Protein AF-A0A9W9TTB7-F1 (afdb_monomer_lite)

pLDDT: mean 70.81, std 16.04, range [34.53, 93.75]

Radius of gyration: 31.24 Å; chains: 1; bounding box: 105×72×100 Å

Secondary structure (DSSP, 8-state):
------------S-HHHHHHHHHHHHHHH-S-HHHHHHHHHHHHS-TT--STHHHHHHHHHHH-TT--S--SSHHHHHHHHHHHSPPTTS--PPPHHHHHHHHHHHH-HHHHHH-SSPPP--SS----SB-TTSSBPPHHHHHHHHHHHHHHHHHH--PPPPHHHHHHHHHHHHTSS---PPPPPPPPPPPS--PPPTHHHHHHHHHH-S-STTSSGGGTT-S-----HHHHHHHHHHHHTT--EEEEEGGGTEEEEE---SSPPP-------TT--HHHHH-SPPP------PPPPP-

Sequence (299 aa):
MASSISPTLHLESPQWRHLLRASLRECTYLPDPIARVYMRDYCYSCPDGRVGRRRHQLLAPLITPDAPELPKDEEGWKQLVEKSRPSSEGKTELPAAIQALMRSQMNNGVVSSSRIRPQIKTLEPVIPEKNSWGRPMPQSRVNNMLTRWYGRTMECLLPPLPPHEVATLDGLITGDVPWSPKPRRAMPSPTAGEEPPEENTILSFLVDGPQKSHTFEKYVEGRPHVITYRLMSRIWRRISCHVPRMSWDEEWSKWNISWDTPKDLPQVAFEVLENANLDAIFGQPLESRTQKRKEPALS

Foldseek 3Di:
DDDDDDDDPPPDDDVVVVVLVVQLVVLVPDPDPVSSCVSVVLSVVCPVPCDPPVVCVLCVCQQCVPPDPPDPDVVVVVVVVVVPPQPPVLDPDGRQSLLQQLVVCQPDPLNVVVPSADRDDDSGQPDDQADPVRHGDDSVVSVVSVVVVVVRSSRRGQGAHDVVVVVVLVCLLVVVDPDDDDDDPDDPDDDPDDDDPPVVVVVCCVPVNPDCPPPCPVAPVHDPDDPDSVNVSLVSLSVQQSHWDWDQDPVVRHIDTDGGDSDPDPCPDDPDDPPDPVCVVPNDDDDPPPPPDDDDDDD

Structure (mmCIF, N/CA/C/O backbone):
data_AF-A0A9W9TTB7-F1
#
_entry.id   AF-A0A9W9TTB7-F1
#
loop_
_atom_site.group_PDB
_atom_site.id
_atom_site.type_symbol
_atom_site.label_atom_id
_atom_site.label_alt_id
_atom_site.label_comp_id
_atom_site.label_asym_id
_atom_site.label_entity_id
_atom_site.label_seq_id
_atom_site.pdbx_PDB_ins_code
_atom_site.Cartn_x
_atom_site.Cartn_y
_atom_site.Cartn_z
_atom_site.occupancy
_atom_site.B_iso_or_equiv
_atom_site.auth_seq_id
_atom_site.auth_comp_id
_atom_site.auth_asym_id
_atom_site.auth_atom_id
_atom_site.pdbx_PDB_model_num
ATOM 1 N N . MET A 1 1 ? -54.107 7.989 0.921 1.00 35.91 1 MET A N 1
ATOM 2 C CA . MET A 1 1 ? -52.983 7.652 0.023 1.00 35.91 1 MET A CA 1
ATOM 3 C C . MET A 1 1 ? -52.269 8.942 -0.341 1.00 35.91 1 MET A C 1
ATOM 5 O O . MET A 1 1 ? -52.875 9.772 -0.999 1.00 35.91 1 MET A O 1
ATOM 9 N N . ALA A 1 2 ? -51.041 9.140 0.137 1.00 35.25 2 ALA A N 1
ATOM 10 C CA . ALA A 1 2 ? -50.197 10.278 -0.229 1.00 35.25 2 ALA A CA 1
ATOM 11 C C . ALA A 1 2 ? -48.733 9.850 -0.054 1.00 35.25 2 ALA A C 1
ATOM 13 O O . ALA A 1 2 ? -48.260 9.710 1.070 1.00 35.25 2 ALA A O 1
ATOM 14 N N . SER A 1 3 ? -48.044 9.560 -1.157 1.00 34.53 3 SER A N 1
ATOM 15 C CA . SER A 1 3 ? -46.631 9.174 -1.153 1.00 34.53 3 SER A CA 1
ATOM 16 C C . SER A 1 3 ? -45.759 10.427 -1.213 1.00 34.53 3 SER A C 1
ATOM 18 O O . SER A 1 3 ? -45.697 11.102 -2.241 1.00 34.53 3 SER A O 1
ATOM 20 N N . SER A 1 4 ? -45.110 10.748 -0.096 1.00 38.50 4 SER A N 1
ATOM 21 C CA . SER A 1 4 ? -44.241 11.915 0.056 1.00 38.50 4 SER A CA 1
ATOM 22 C C . SER A 1 4 ? -42.948 11.799 -0.751 1.00 38.50 4 SER A C 1
ATOM 24 O O . SER A 1 4 ? -42.257 10.782 -0.702 1.00 38.50 4 SER A O 1
ATOM 26 N N . ILE A 1 5 ? -42.589 12.889 -1.425 1.00 50.31 5 ILE A N 1
ATOM 27 C CA . ILE A 1 5 ? -41.330 13.061 -2.154 1.00 50.31 5 ILE A CA 1
ATOM 28 C C . ILE A 1 5 ? -40.156 13.157 -1.166 1.00 50.31 5 ILE A C 1
ATOM 30 O O . ILE A 1 5 ? -40.250 13.824 -0.136 1.00 50.31 5 ILE A O 1
ATOM 34 N N . SER A 1 6 ? -39.013 12.560 -1.505 1.00 37.28 6 SER A N 1
ATOM 35 C CA . SER A 1 6 ? -37.701 12.926 -0.952 1.00 37.28 6 SER A CA 1
ATOM 36 C C . SER A 1 6 ? -36.611 12.693 -2.010 1.00 37.28 6 SER A C 1
ATOM 38 O O . SER A 1 6 ? -36.736 11.759 -2.803 1.00 37.28 6 SER A O 1
ATOM 40 N N . PRO A 1 7 ? -35.591 13.567 -2.106 1.00 41.84 7 PRO A N 1
ATOM 41 C CA . PRO A 1 7 ? -34.849 13.738 -3.351 1.00 41.84 7 PRO A CA 1
ATOM 42 C C . PRO A 1 7 ? -33.688 12.752 -3.510 1.00 41.84 7 PRO A C 1
ATOM 44 O O . PRO A 1 7 ? -32.709 12.776 -2.764 1.00 41.84 7 PRO A O 1
ATOM 47 N N . THR A 1 8 ? -33.736 11.957 -4.575 1.00 37.69 8 THR A N 1
ATOM 48 C CA . THR A 1 8 ? -32.556 11.281 -5.118 1.00 37.69 8 THR A CA 1
ATOM 49 C C . THR A 1 8 ? -31.635 12.307 -5.779 1.00 37.69 8 THR A C 1
ATOM 51 O O . THR A 1 8 ? -31.951 12.816 -6.855 1.00 37.69 8 THR A O 1
ATOM 54 N N . LEU A 1 9 ? -30.466 12.579 -5.191 1.00 36.06 9 LEU A N 1
ATOM 55 C CA . LEU A 1 9 ? -29.386 13.267 -5.907 1.00 36.06 9 LEU A CA 1
ATOM 56 C C . LEU A 1 9 ? -28.755 12.311 -6.930 1.00 36.06 9 LEU A C 1
ATOM 58 O O . LEU A 1 9 ? -27.721 11.689 -6.686 1.00 36.06 9 LEU A O 1
ATOM 62 N N . HIS A 1 10 ? -29.410 12.207 -8.088 1.00 38.75 10 HIS A N 1
ATOM 63 C CA . HIS A 1 10 ? -28.845 11.657 -9.316 1.00 38.75 10 HIS A CA 1
ATOM 64 C C . HIS A 1 10 ? -27.579 12.457 -9.660 1.00 38.75 10 HIS A C 1
ATOM 66 O O . HIS A 1 10 ? -27.665 13.593 -10.126 1.00 38.75 10 HIS A O 1
ATOM 72 N N . LEU A 1 11 ? -26.392 11.890 -9.418 1.00 38.69 11 LEU A N 1
ATOM 73 C CA . LEU A 1 11 ? -25.138 12.484 -9.883 1.00 38.69 11 LEU A CA 1
ATOM 74 C C . LEU A 1 11 ? -24.757 11.891 -11.240 1.00 38.69 11 LEU A C 1
ATOM 76 O O . LEU A 1 11 ? -23.845 11.069 -11.371 1.00 38.69 11 LEU A O 1
ATOM 80 N N . GLU A 1 12 ? -25.498 12.310 -12.260 1.00 35.00 12 GLU A N 1
ATOM 81 C CA . GLU A 1 12 ? -25.144 12.031 -13.646 1.00 35.00 12 GLU A CA 1
ATOM 82 C C . GLU A 1 12 ? -23.816 12.721 -14.017 1.00 35.00 12 GLU A C 1
ATOM 84 O O . GLU A 1 12 ? -23.341 13.655 -13.366 1.00 35.00 12 GLU A O 1
ATOM 89 N N . SER A 1 13 ? -23.141 12.191 -15.037 1.00 49.41 13 SER A N 1
ATOM 90 C CA . SER A 1 13 ? -21.790 12.610 -15.446 1.00 49.41 13 SER A CA 1
ATOM 91 C C . SER A 1 13 ? -21.690 14.113 -15.802 1.00 49.41 13 SER A C 1
ATOM 93 O O . SER A 1 13 ? -22.702 14.658 -16.229 1.00 49.41 13 SER A O 1
ATOM 95 N N . PRO A 1 14 ? -20.509 14.792 -15.761 1.00 52.47 14 PRO A N 1
ATOM 96 C CA . PRO A 1 14 ? -19.148 14.242 -15.754 1.00 52.47 14 PRO A CA 1
ATOM 97 C C . PRO A 1 14 ? -18.150 14.994 -14.828 1.00 52.47 14 PRO A C 1
ATOM 99 O O . PRO A 1 14 ? -16.954 15.025 -15.126 1.00 52.47 14 PRO A O 1
ATOM 102 N N . GLN A 1 15 ? -18.602 15.640 -13.746 1.00 44.38 15 GLN A N 1
ATOM 103 C CA . GLN A 1 15 ? -17.821 16.649 -12.995 1.00 44.38 15 GLN A CA 1
ATOM 104 C C . GLN A 1 15 ? -16.409 16.198 -12.570 1.00 44.38 15 GLN A C 1
ATOM 106 O O . GLN A 1 15 ? -15.446 16.934 -12.778 1.00 44.38 15 GLN A O 1
ATOM 111 N N . TRP A 1 16 ? -16.237 14.966 -12.079 1.00 43.53 16 TRP A N 1
ATOM 112 C CA . TRP A 1 16 ? -14.916 14.439 -11.700 1.00 43.53 16 TRP A CA 1
ATOM 113 C C . TRP A 1 16 ? -13.932 14.344 -12.879 1.00 43.53 16 TRP A C 1
ATOM 115 O O . TRP A 1 16 ? -12.731 14.524 -12.693 1.00 43.53 16 TRP A O 1
ATOM 125 N N . ARG A 1 17 ? -14.419 14.111 -14.108 1.00 51.22 17 ARG A N 1
ATOM 126 C CA . ARG A 1 17 ? -13.588 14.134 -15.327 1.00 51.22 17 ARG A CA 1
ATOM 127 C C . ARG A 1 17 ? -13.183 15.556 -15.688 1.00 51.22 17 ARG A C 1
ATOM 129 O O . ARG A 1 17 ? -12.117 15.744 -16.263 1.00 51.22 17 ARG A O 1
ATOM 136 N N . HIS A 1 18 ? -14.027 16.537 -15.375 1.00 57.09 18 HIS A N 1
ATOM 137 C CA . HIS A 1 18 ? -13.719 17.949 -15.568 1.00 57.09 18 HIS A CA 1
ATOM 138 C C . HIS A 1 18 ? -12.651 18.402 -14.563 1.00 57.09 18 HIS A C 1
ATOM 140 O O . HIS A 1 18 ? -11.630 18.937 -14.977 1.00 57.09 18 HIS A O 1
ATOM 146 N N . LEU A 1 19 ? -12.815 18.058 -13.280 1.00 49.47 19 LEU A N 1
ATOM 147 C CA . LEU A 1 19 ? -11.831 18.316 -12.221 1.00 49.47 19 LEU A CA 1
ATOM 148 C C . LEU A 1 19 ? -10.485 17.619 -12.481 1.00 49.47 19 LEU A C 1
ATOM 150 O O . LEU A 1 19 ? -9.449 18.261 -12.366 1.00 49.47 19 LEU A O 1
ATOM 154 N N . LEU A 1 20 ? -10.484 16.350 -12.909 1.00 56.56 20 LEU A N 1
ATOM 155 C CA . LEU A 1 20 ? -9.256 15.624 -13.268 1.00 56.56 20 LEU A CA 1
ATOM 156 C C . LEU A 1 20 ? -8.553 16.225 -14.498 1.00 56.56 20 LEU A C 1
ATOM 158 O O . LEU A 1 20 ? -7.329 16.243 -14.571 1.00 56.56 20 LEU A O 1
ATOM 162 N N . ARG A 1 21 ? -9.309 16.717 -15.488 1.00 66.62 21 ARG A N 1
ATOM 163 C CA . ARG A 1 21 ? -8.733 17.411 -16.653 1.00 66.62 21 ARG A CA 1
ATOM 164 C C . ARG A 1 21 ? -8.224 18.804 -16.295 1.00 66.62 21 ARG A C 1
ATOM 166 O O . ARG A 1 21 ? -7.211 19.209 -16.851 1.00 66.62 21 ARG A O 1
ATOM 173 N N . ALA A 1 2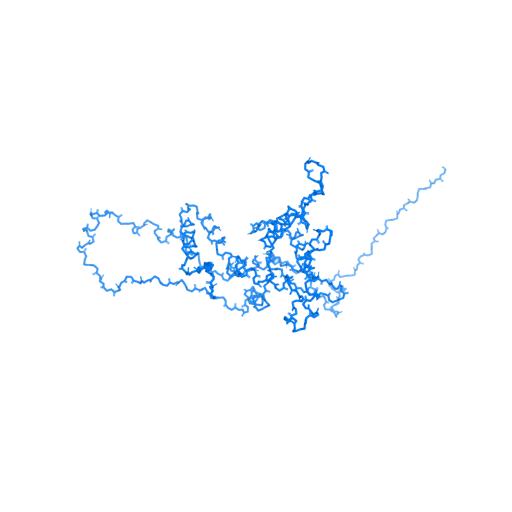2 ? -8.896 19.508 -15.386 1.00 60.41 22 ALA A N 1
ATOM 174 C CA . ALA A 1 22 ? -8.438 20.782 -14.853 1.00 60.41 22 ALA A CA 1
ATOM 175 C C . ALA A 1 22 ? -7.133 20.590 -14.071 1.00 60.41 22 ALA A C 1
ATOM 177 O O . ALA A 1 22 ? -6.132 21.183 -14.442 1.00 60.41 22 ALA A O 1
ATOM 178 N N . SER A 1 23 ? -7.075 19.672 -13.100 1.00 62.12 23 SER A N 1
ATOM 179 C CA . SER A 1 23 ? -5.848 19.421 -12.332 1.00 62.12 23 SER A CA 1
ATOM 180 C C . SER A 1 23 ? -4.678 18.952 -13.204 1.00 62.12 23 SER A C 1
ATOM 182 O O . SER A 1 23 ? -3.558 19.417 -13.012 1.00 62.12 23 SER A O 1
ATOM 184 N N . LEU A 1 24 ? -4.918 18.110 -14.218 1.00 64.81 24 LEU A N 1
ATOM 185 C CA . LEU A 1 24 ? -3.880 17.728 -15.185 1.00 64.81 24 LEU A CA 1
ATOM 186 C C . LEU A 1 24 ? -3.436 18.886 -16.102 1.00 64.81 24 LEU A C 1
ATOM 188 O O . LEU A 1 24 ? -2.302 18.846 -16.578 1.00 64.81 24 LEU A O 1
ATOM 192 N N . ARG A 1 25 ? -4.278 19.906 -16.335 1.00 71.62 25 ARG A N 1
ATOM 193 C CA . ARG A 1 25 ? -3.900 21.159 -17.021 1.00 71.62 25 ARG A CA 1
ATOM 194 C C . ARG A 1 25 ? -3.115 22.091 -16.097 1.00 71.62 25 ARG A C 1
ATOM 196 O O . ARG A 1 25 ? -2.054 22.557 -16.499 1.00 71.62 25 ARG A O 1
ATOM 203 N N . GLU A 1 26 ? -3.541 22.265 -14.848 1.00 60.31 26 GLU A N 1
ATOM 204 C CA . GLU A 1 26 ? -2.773 23.017 -13.844 1.00 60.31 26 GLU A CA 1
ATOM 205 C C . GLU A 1 26 ? -1.370 22.422 -13.659 1.00 60.31 26 GLU A C 1
ATOM 207 O O . GLU A 1 26 ? -0.376 23.146 -13.673 1.00 60.31 26 GLU A O 1
ATOM 212 N N . CYS A 1 27 ? -1.253 21.088 -13.629 1.00 62.78 27 CYS A N 1
ATOM 213 C CA . CYS A 1 27 ? 0.043 20.407 -13.605 1.00 62.78 27 CYS A CA 1
ATOM 214 C C . CYS A 1 27 ? 0.937 20.761 -14.807 1.00 62.78 27 CYS A C 1
ATOM 216 O O . CYS A 1 27 ? 2.157 20.770 -14.662 1.00 62.78 27 CYS A O 1
ATOM 218 N N . THR A 1 28 ? 0.372 21.055 -15.987 1.00 66.12 28 THR A N 1
ATOM 219 C CA . THR A 1 28 ? 1.163 21.467 -17.161 1.00 66.12 28 THR A CA 1
ATOM 220 C C . THR A 1 28 ? 1.650 22.915 -17.109 1.00 66.12 28 THR A C 1
ATOM 222 O O . THR A 1 28 ? 2.624 23.218 -17.796 1.00 66.12 28 THR A O 1
ATOM 225 N N . TYR A 1 29 ? 1.063 23.776 -16.270 1.00 67.88 29 TYR A N 1
ATOM 226 C CA . TYR A 1 29 ? 1.493 25.172 -16.115 1.00 67.88 29 TYR A CA 1
ATOM 227 C C . TYR A 1 29 ? 2.659 25.369 -15.132 1.00 67.88 29 TYR A C 1
ATOM 229 O O . TYR A 1 29 ? 3.247 26.449 -15.120 1.00 67.88 29 TYR A O 1
ATOM 237 N N . LEU A 1 30 ? 3.054 24.354 -14.345 1.00 68.50 30 LEU A N 1
ATOM 238 C CA . LEU A 1 30 ? 4.250 24.472 -13.497 1.00 68.50 30 LEU A CA 1
ATOM 239 C C . LEU A 1 30 ? 5.501 24.734 -14.360 1.00 68.50 30 LEU A C 1
ATOM 241 O O . LEU A 1 30 ? 5.717 23.986 -15.323 1.00 68.50 30 LEU A O 1
ATOM 245 N N . PRO A 1 31 ? 6.343 25.731 -14.019 1.00 59.28 31 PRO A N 1
ATOM 246 C CA . PRO A 1 31 ? 7.527 26.078 -14.806 1.00 59.28 31 PRO A CA 1
ATOM 247 C C . PRO A 1 31 ? 8.614 24.997 -14.730 1.00 59.28 31 PRO A C 1
ATOM 249 O O . PRO A 1 31 ? 9.265 24.710 -15.733 1.00 59.28 31 PRO A O 1
ATOM 252 N N . ASP A 1 32 ? 8.768 24.347 -13.573 1.00 65.06 32 ASP A N 1
ATOM 253 C CA . ASP A 1 32 ? 9.824 23.361 -13.352 1.00 65.06 32 ASP A CA 1
ATOM 254 C C . ASP A 1 32 ? 9.472 21.990 -13.957 1.00 65.06 32 ASP A C 1
ATOM 256 O O . ASP A 1 32 ? 8.473 21.378 -13.558 1.00 65.06 32 ASP A O 1
ATOM 260 N N . PRO A 1 33 ? 10.311 21.420 -14.844 1.00 55.94 33 PRO A N 1
ATOM 261 C CA . PRO A 1 33 ? 10.028 20.130 -15.472 1.00 55.94 33 PRO A CA 1
ATOM 262 C C . PRO A 1 33 ? 10.028 18.975 -14.460 1.00 55.94 33 PRO A C 1
ATOM 264 O O . PRO A 1 33 ? 9.236 18.045 -14.592 1.00 55.94 33 PRO A O 1
ATOM 267 N N . ILE A 1 34 ? 10.855 19.051 -13.410 1.00 60.62 34 ILE A N 1
ATOM 268 C CA . ILE A 1 34 ? 10.904 18.042 -12.339 1.00 60.62 34 ILE A CA 1
ATOM 269 C C . ILE A 1 34 ? 9.623 18.091 -11.493 1.00 60.62 34 ILE A C 1
ATOM 271 O O . ILE A 1 34 ? 9.045 17.044 -11.209 1.00 60.62 34 ILE A O 1
ATOM 275 N N . ALA A 1 35 ? 9.132 19.286 -11.141 1.00 52.06 35 ALA A N 1
ATOM 276 C CA . ALA A 1 35 ? 7.888 19.442 -10.383 1.00 52.06 35 ALA A CA 1
ATOM 277 C C . ALA A 1 35 ? 6.655 19.065 -11.220 1.00 52.06 35 ALA A C 1
ATOM 279 O O . ALA A 1 35 ? 5.735 18.428 -10.709 1.00 52.06 35 ALA A O 1
ATOM 280 N N . ARG A 1 36 ? 6.668 19.388 -12.522 1.00 66.38 36 ARG A N 1
ATOM 281 C CA . ARG A 1 36 ? 5.661 18.960 -13.502 1.00 66.38 36 ARG A CA 1
ATOM 282 C C . ARG A 1 36 ? 5.589 17.438 -13.597 1.00 66.38 36 ARG A C 1
ATOM 284 O O . ARG A 1 36 ? 4.495 16.891 -13.510 1.00 66.38 36 ARG A O 1
ATOM 291 N N . VAL A 1 37 ? 6.727 16.751 -13.740 1.00 56.22 37 VAL A N 1
ATOM 292 C CA . VAL A 1 37 ? 6.779 15.278 -13.748 1.00 56.22 37 VAL A CA 1
ATOM 293 C C . VAL A 1 37 ? 6.318 14.719 -12.402 1.00 56.22 37 VAL A C 1
ATOM 295 O O . VAL A 1 37 ? 5.419 13.893 -12.392 1.00 56.22 37 VAL A O 1
ATOM 298 N N . TYR A 1 38 ? 6.805 15.239 -11.272 1.00 64.75 38 TYR A N 1
ATOM 299 C CA . TYR A 1 38 ? 6.388 14.796 -9.935 1.00 64.75 38 TYR A CA 1
ATOM 300 C C . TYR A 1 38 ? 4.876 14.942 -9.682 1.00 64.75 38 TYR A C 1
ATOM 302 O O . TYR A 1 38 ? 4.246 13.997 -9.217 1.00 64.75 38 TYR A O 1
ATOM 310 N N . MET A 1 39 ? 4.263 16.085 -10.012 1.00 55.12 39 MET A N 1
ATOM 311 C CA . MET A 1 39 ? 2.816 16.294 -9.838 1.00 55.12 39 MET A CA 1
ATOM 312 C C . MET A 1 39 ? 1.982 15.477 -10.830 1.00 55.12 39 MET A C 1
ATOM 314 O O . MET A 1 39 ? 0.931 14.941 -10.474 1.00 55.12 39 MET A O 1
ATOM 318 N N . ARG A 1 40 ? 2.465 15.319 -12.064 1.00 60.03 40 ARG A N 1
ATOM 319 C CA . ARG A 1 40 ? 1.815 14.478 -13.072 1.00 60.03 40 ARG A CA 1
ATOM 320 C C . ARG A 1 40 ? 1.885 12.997 -12.693 1.00 60.03 40 ARG A C 1
ATOM 322 O O . ARG A 1 40 ? 0.880 12.309 -12.821 1.00 60.03 40 ARG A O 1
ATOM 329 N N . ASP A 1 41 ? 3.013 12.540 -12.158 1.00 54.34 41 ASP A N 1
ATOM 330 C CA . ASP A 1 41 ? 3.215 11.190 -11.627 1.00 54.34 41 ASP A CA 1
ATOM 331 C C . ASP A 1 41 ? 2.471 10.986 -10.302 1.00 54.34 41 ASP A C 1
ATOM 333 O O . ASP A 1 41 ? 1.985 9.892 -10.045 1.00 54.34 41 ASP A O 1
ATOM 337 N N . TYR A 1 42 ? 2.266 12.030 -9.495 1.00 54.06 42 TYR A N 1
ATOM 338 C CA . TYR A 1 42 ? 1.366 11.987 -8.340 1.00 54.06 42 TYR A CA 1
ATOM 339 C C . TYR A 1 42 ? -0.083 11.736 -8.790 1.00 54.06 42 TYR A C 1
ATOM 341 O O . TYR A 1 42 ? -0.729 10.814 -8.284 1.00 54.06 42 TYR A O 1
ATOM 349 N N . CYS A 1 43 ? -0.567 12.451 -9.814 1.00 55.72 43 CYS A N 1
ATOM 350 C CA . CYS A 1 43 ? -1.867 12.178 -10.440 1.00 55.72 43 CYS A CA 1
ATOM 351 C C . CYS A 1 43 ? -1.926 10.821 -11.171 1.00 55.72 43 CYS A C 1
ATOM 353 O O . CYS A 1 43 ? -2.978 10.177 -11.166 1.00 55.72 43 CYS A O 1
ATOM 355 N N . TYR A 1 44 ? -0.825 10.369 -11.783 1.00 47.56 44 TYR A N 1
ATOM 356 C CA . TYR A 1 44 ? -0.745 9.085 -12.488 1.00 47.56 44 TYR A CA 1
ATOM 357 C C . TYR A 1 44 ? -0.414 7.885 -11.599 1.00 47.56 44 TYR A C 1
ATOM 359 O O . TYR A 1 44 ? -0.666 6.775 -12.054 1.00 47.56 44 TYR A O 1
ATOM 367 N N . SER A 1 45 ? 0.003 8.060 -10.335 1.00 45.75 45 SER A N 1
ATOM 368 C CA . SER A 1 45 ? 0.207 7.002 -9.311 1.00 45.75 45 SER A CA 1
ATOM 369 C C . SER A 1 45 ? -1.080 6.243 -8.915 1.00 45.75 45 SER A C 1
ATOM 371 O O . SER A 1 45 ? -1.134 5.486 -7.948 1.00 45.75 45 SER A O 1
ATOM 373 N N . CYS A 1 46 ? -2.118 6.407 -9.733 1.00 48.75 46 CYS A N 1
ATOM 374 C CA . CYS A 1 46 ? -3.394 5.729 -9.749 1.00 48.75 46 CYS A CA 1
ATOM 375 C C . CYS A 1 46 ? -3.570 4.726 -10.934 1.00 48.75 46 CYS A C 1
ATOM 377 O O . CYS A 1 46 ? -4.720 4.556 -11.344 1.00 48.75 46 CYS A O 1
ATOM 379 N N . PRO A 1 47 ? -2.553 4.037 -11.527 1.00 40.31 47 PRO A N 1
ATOM 380 C CA . PRO A 1 47 ? -2.844 3.034 -12.570 1.00 40.31 47 PRO A CA 1
ATOM 381 C C . PRO A 1 47 ? -3.609 1.868 -11.934 1.00 40.31 47 PRO A C 1
ATOM 383 O O . PRO A 1 47 ? -4.705 1.492 -12.350 1.00 40.31 47 PRO A O 1
ATOM 386 N N . ASP A 1 48 ? -3.080 1.430 -10.797 1.00 47.22 48 ASP A N 1
ATOM 387 C CA . ASP A 1 48 ? -3.641 0.461 -9.871 1.00 47.22 48 ASP A CA 1
ATOM 388 C C . ASP A 1 48 ? -4.946 0.949 -9.219 1.00 47.22 48 ASP A C 1
ATOM 390 O O . ASP A 1 48 ? -5.574 0.223 -8.455 1.00 47.22 48 ASP A O 1
ATOM 394 N N . GLY A 1 49 ? -5.382 2.189 -9.468 1.00 53.75 49 GLY A N 1
ATOM 395 C CA . GLY A 1 49 ? -6.618 2.749 -8.922 1.00 53.75 49 GLY A CA 1
ATOM 396 C C . GLY A 1 49 ? -6.733 2.697 -7.391 1.00 53.75 49 GLY A C 1
ATOM 397 O O . GLY A 1 49 ? -7.837 2.779 -6.859 1.00 53.75 49 GLY A O 1
ATOM 398 N N . ARG A 1 50 ? -5.618 2.604 -6.651 1.00 59.44 50 ARG A N 1
ATOM 399 C CA . ARG A 1 50 ? -5.576 2.609 -5.170 1.00 59.44 50 ARG A CA 1
ATOM 400 C C . ARG A 1 50 ? -5.840 4.007 -4.570 1.00 59.44 50 ARG A C 1
ATOM 402 O O . ARG A 1 50 ? -5.270 4.402 -3.550 1.00 59.44 50 ARG A O 1
ATOM 409 N N . VAL A 1 51 ? -6.711 4.770 -5.228 1.00 57.62 51 VAL A N 1
ATOM 410 C CA . VAL A 1 51 ? -7.204 6.106 -4.880 1.00 57.62 51 VAL A CA 1
ATOM 411 C C . VAL A 1 51 ? -8.720 6.100 -5.085 1.00 57.62 51 VAL A C 1
ATOM 413 O O . VAL A 1 51 ? -9.219 5.557 -6.070 1.00 57.62 51 VAL A O 1
ATOM 416 N N . GLY A 1 52 ? -9.473 6.712 -4.170 1.00 68.62 52 GLY A N 1
ATOM 417 C CA . GLY A 1 52 ? -10.932 6.787 -4.281 1.00 68.62 52 GLY A CA 1
ATOM 418 C C . GLY A 1 52 ? -11.599 5.405 -4.298 1.00 68.62 52 GLY A C 1
ATOM 419 O O . GLY A 1 52 ? -11.285 4.550 -3.472 1.00 68.62 52 GLY A O 1
ATOM 420 N N . ARG A 1 53 ? -12.525 5.185 -5.242 1.00 71.44 53 ARG A N 1
ATOM 421 C CA . ARG A 1 53 ? -13.461 4.045 -5.220 1.00 71.44 53 ARG A CA 1
ATOM 422 C C . ARG A 1 53 ? -12.787 2.668 -5.259 1.00 71.44 53 ARG A C 1
ATOM 424 O O . ARG A 1 53 ? -13.190 1.800 -4.492 1.00 71.44 53 ARG A O 1
ATOM 431 N N . ARG A 1 54 ? -11.769 2.449 -6.103 1.00 74.56 54 ARG A N 1
ATOM 432 C CA . ARG A 1 54 ? -11.121 1.125 -6.213 1.00 74.56 54 ARG A CA 1
ATOM 433 C C . ARG A 1 54 ? -10.263 0.789 -4.989 1.00 74.56 54 ARG A C 1
ATOM 435 O O . ARG A 1 54 ? -10.223 -0.371 -4.604 1.00 74.56 54 ARG A O 1
ATOM 442 N N . ARG A 1 55 ? -9.726 1.780 -4.259 1.00 79.19 55 ARG A N 1
ATOM 443 C CA . ARG A 1 55 ? -9.167 1.545 -2.909 1.00 79.19 55 ARG A CA 1
ATOM 444 C C . ARG A 1 55 ? -10.218 0.957 -1.967 1.00 79.19 55 ARG A C 1
ATOM 446 O O . ARG A 1 55 ? -9.935 -0.015 -1.282 1.00 79.19 55 ARG A O 1
ATOM 453 N N . HIS A 1 56 ? -11.421 1.532 -1.932 1.00 79.50 56 HIS A N 1
ATOM 454 C CA . HIS A 1 56 ? -12.501 1.022 -1.081 1.00 79.50 56 HIS A CA 1
ATOM 455 C C . HIS A 1 56 ? -12.965 -0.375 -1.509 1.00 79.50 56 HIS A C 1
ATOM 457 O O . HIS A 1 56 ? -13.260 -1.184 -0.642 1.00 79.50 56 HIS A O 1
ATOM 463 N N . GLN A 1 57 ? -12.939 -0.697 -2.807 1.00 85.38 57 GLN A N 1
ATOM 464 C CA . GLN A 1 57 ? -13.192 -2.059 -3.302 1.00 85.38 57 GLN A CA 1
ATOM 465 C C . GLN A 1 57 ? -12.124 -3.067 -2.844 1.00 85.38 57 GLN A C 1
ATOM 467 O O . GLN A 1 57 ? -12.479 -4.181 -2.482 1.00 85.38 57 GLN A O 1
ATOM 472 N N . LEU A 1 58 ? -10.842 -2.682 -2.816 1.00 85.00 58 LEU A N 1
ATOM 473 C CA . LEU A 1 58 ? -9.754 -3.547 -2.337 1.00 85.00 58 LEU A CA 1
ATOM 474 C C . LEU A 1 58 ? -9.717 -3.683 -0.803 1.00 85.00 58 LEU A C 1
ATOM 476 O O . LEU A 1 58 ? -9.294 -4.715 -0.294 1.00 85.00 58 LEU A O 1
ATOM 480 N N . LEU A 1 59 ? -10.161 -2.663 -0.057 1.00 85.06 59 LEU A N 1
ATOM 481 C CA . LEU A 1 59 ? -10.266 -2.726 1.408 1.00 85.06 59 LEU A CA 1
ATOM 482 C C . LEU A 1 59 ? -11.544 -3.425 1.894 1.00 85.06 59 LEU A C 1
ATOM 484 O O . LEU A 1 59 ? -11.513 -4.023 2.962 1.00 85.06 59 LEU A O 1
ATOM 488 N N . ALA A 1 60 ? -12.644 -3.387 1.132 1.00 84.25 60 ALA A N 1
ATOM 489 C CA . ALA A 1 60 ? -13.909 -4.042 1.481 1.00 84.25 60 ALA A CA 1
ATOM 490 C C . ALA A 1 60 ? -13.760 -5.501 1.977 1.00 84.25 60 ALA A C 1
ATOM 492 O O . ALA A 1 60 ? -14.227 -5.765 3.086 1.00 84.25 60 ALA A O 1
ATOM 493 N N . PRO A 1 61 ? -13.066 -6.425 1.273 1.00 84.44 61 PRO A N 1
ATOM 494 C CA . PRO A 1 61 ? -12.895 -7.802 1.754 1.00 84.44 61 PRO A CA 1
ATOM 495 C C . PRO A 1 61 ? -12.107 -7.906 3.072 1.00 84.44 61 PRO A C 1
ATOM 497 O O . PRO A 1 61 ? -12.317 -8.845 3.829 1.00 84.44 61 PRO A O 1
ATOM 500 N N . LEU A 1 62 ? -11.235 -6.938 3.388 1.00 81.19 62 LEU A N 1
ATOM 501 C CA . LEU A 1 62 ? -10.508 -6.899 4.666 1.00 81.19 62 LEU A CA 1
ATOM 502 C C . LEU A 1 62 ? -11.342 -6.307 5.814 1.00 81.19 62 LEU A C 1
ATOM 504 O O . LEU A 1 62 ? -11.029 -6.539 6.982 1.00 81.19 62 LEU A O 1
ATOM 508 N N . ILE A 1 63 ? -12.366 -5.508 5.494 1.00 77.62 63 ILE A N 1
ATOM 509 C CA . ILE A 1 63 ? -13.281 -4.908 6.475 1.00 77.62 63 ILE A CA 1
ATOM 510 C C . ILE A 1 63 ? -14.334 -5.932 6.909 1.00 77.62 63 ILE A C 1
ATOM 512 O O . ILE A 1 63 ? -14.679 -5.992 8.087 1.00 77.62 63 ILE A O 1
ATOM 516 N N . THR A 1 64 ? -14.817 -6.747 5.970 1.00 70.81 64 THR A N 1
ATOM 517 C CA . THR A 1 64 ? -15.815 -7.794 6.212 1.00 70.81 64 THR A CA 1
ATOM 518 C C . THR A 1 64 ? -15.274 -9.179 5.818 1.00 70.81 64 THR A C 1
ATOM 520 O O . THR A 1 64 ? -15.755 -9.750 4.838 1.00 70.81 64 THR A O 1
ATOM 523 N N . PRO A 1 65 ? -14.281 -9.727 6.552 1.00 58.97 65 PRO A N 1
ATOM 524 C CA . PRO A 1 65 ? -13.741 -11.061 6.268 1.00 58.97 65 PRO A CA 1
ATOM 525 C C . PRO A 1 65 ? -14.805 -12.153 6.449 1.00 58.97 65 PRO A C 1
ATOM 527 O O . PRO A 1 65 ? -14.870 -13.088 5.662 1.00 58.97 65 PRO A O 1
ATOM 530 N N . ASP A 1 66 ? -15.690 -11.969 7.434 1.00 52.03 66 ASP A N 1
ATOM 531 C CA . ASP A 1 66 ? -16.774 -12.892 7.772 1.00 52.03 66 ASP A CA 1
ATOM 532 C C . ASP A 1 66 ? -18.116 -12.471 7.149 1.00 52.03 66 ASP A C 1
ATOM 534 O O . ASP A 1 66 ? -19.148 -12.739 7.758 1.00 52.03 66 ASP A O 1
ATOM 538 N N . ALA A 1 67 ? -18.152 -11.729 6.030 1.00 44.12 67 ALA A N 1
ATOM 539 C CA . ALA A 1 67 ? -19.430 -11.383 5.395 1.00 44.12 67 ALA A CA 1
ATOM 540 C C . ALA A 1 67 ? -20.162 -12.681 5.017 1.00 44.12 67 ALA A C 1
ATOM 542 O O . ALA A 1 67 ? -19.753 -13.322 4.045 1.00 44.12 67 ALA A O 1
ATOM 543 N N . PRO A 1 68 ? -21.226 -13.091 5.736 1.00 48.31 68 PRO A N 1
ATOM 544 C CA . PRO A 1 68 ? -21.979 -14.253 5.319 1.00 48.31 68 PRO A CA 1
ATOM 545 C C . PRO A 1 68 ? -22.696 -13.862 4.026 1.00 48.31 68 PRO A C 1
ATOM 547 O O . PRO A 1 68 ? -23.029 -12.686 3.822 1.00 48.31 68 PRO A O 1
ATOM 550 N N . GLU A 1 69 ? -23.020 -14.840 3.183 1.00 50.97 69 GLU A N 1
ATOM 551 C CA . GLU A 1 69 ? -24.181 -14.657 2.313 1.00 50.97 69 GLU A CA 1
ATOM 552 C C . GLU A 1 69 ? -25.336 -14.189 3.205 1.00 50.97 69 GLU A C 1
ATOM 554 O O . GLU A 1 69 ? -25.603 -14.844 4.215 1.00 50.97 69 GLU A O 1
ATOM 559 N N . LEU A 1 70 ? -25.930 -13.026 2.891 1.00 49.97 70 LEU A N 1
ATOM 560 C CA . LEU A 1 70 ? -26.898 -12.327 3.751 1.00 49.97 70 LEU A CA 1
ATOM 561 C C . LEU A 1 70 ? -27.824 -13.343 4.436 1.00 49.97 70 LEU A C 1
ATOM 563 O O . LEU A 1 70 ? -28.560 -14.020 3.707 1.00 49.97 70 LEU A O 1
ATOM 567 N N . PRO A 1 71 ? -27.765 -13.497 5.779 1.00 47.22 71 PRO A N 1
ATOM 568 C CA . PRO A 1 71 ? -28.427 -14.608 6.445 1.00 47.22 71 PRO A CA 1
ATOM 569 C C . PRO A 1 71 ? -29.895 -14.679 6.040 1.00 47.22 71 PRO A C 1
ATOM 571 O O . PRO A 1 71 ? -30.623 -13.693 6.138 1.00 47.22 71 PRO A O 1
ATOM 574 N N . LYS A 1 72 ? -30.336 -15.833 5.538 1.00 66.12 72 LYS A N 1
ATOM 575 C CA . LYS A 1 72 ? -31.742 -16.009 5.143 1.00 66.12 72 LYS A CA 1
ATOM 576 C C . LYS A 1 72 ? -32.656 -16.090 6.372 1.00 66.12 72 LYS A C 1
ATOM 578 O O . LYS A 1 72 ? -33.834 -15.768 6.271 1.00 66.12 72 LYS A O 1
ATOM 583 N N . ASP A 1 73 ? -32.080 -16.436 7.523 1.00 71.56 73 ASP A N 1
ATOM 584 C CA . ASP A 1 73 ? -32.776 -16.694 8.779 1.00 71.56 73 ASP A CA 1
ATOM 585 C C . ASP A 1 73 ? -32.711 -15.490 9.735 1.00 71.56 73 ASP A C 1
ATOM 587 O O . ASP A 1 73 ? -31.664 -14.857 9.909 1.00 71.56 73 ASP A O 1
ATOM 591 N N . GLU A 1 74 ? -33.822 -15.197 10.420 1.00 71.56 74 GLU A N 1
ATOM 592 C CA . GLU A 1 74 ? -33.940 -14.063 11.354 1.00 71.56 74 GLU A CA 1
ATOM 593 C C . GLU A 1 74 ? -32.933 -14.104 12.516 1.00 71.56 74 GLU A C 1
ATOM 595 O O . GLU A 1 74 ? -32.554 -13.066 13.064 1.00 71.56 74 GLU A O 1
ATOM 600 N N . GLU A 1 75 ? -32.495 -15.296 12.916 1.00 72.12 75 GLU A N 1
ATOM 601 C CA . GLU A 1 75 ? -31.515 -15.480 13.989 1.00 72.12 75 GLU A CA 1
ATOM 602 C C . GLU A 1 75 ? -30.117 -15.020 13.563 1.00 72.12 75 GLU A C 1
ATOM 604 O O . GLU A 1 75 ? -29.419 -14.369 14.344 1.00 72.12 75 GLU A O 1
ATOM 609 N N . GLY A 1 76 ? -29.749 -15.245 12.297 1.00 66.31 76 GLY A N 1
ATOM 610 C CA . GLY A 1 76 ? -28.515 -14.719 11.717 1.00 66.31 76 GLY A CA 1
ATOM 611 C C . GLY A 1 76 ? -28.517 -13.190 11.641 1.00 66.31 76 GLY A C 1
ATOM 612 O O . GLY A 1 76 ? -27.497 -12.560 11.919 1.00 66.31 76 GLY A O 1
ATOM 613 N N . TRP A 1 77 ? -29.672 -12.568 11.369 1.00 51.97 77 TRP A N 1
ATOM 614 C CA . TRP A 1 77 ? -29.819 -11.108 11.455 1.00 51.97 77 TRP A CA 1
ATOM 615 C C . TRP A 1 77 ? -29.646 -10.585 12.879 1.00 51.97 77 TRP A C 1
ATOM 617 O O . TRP A 1 77 ? -28.940 -9.597 13.068 1.00 51.97 77 TRP A O 1
ATOM 627 N N . LYS A 1 78 ? -30.234 -11.243 13.887 1.00 62.12 78 LYS A N 1
ATOM 628 C CA . LYS A 1 78 ? -30.062 -10.857 15.301 1.00 62.12 78 LYS A CA 1
ATOM 629 C C . LYS A 1 78 ? -28.591 -10.934 15.717 1.00 62.12 78 LYS A C 1
ATOM 631 O O . LYS A 1 78 ? -28.070 -9.962 16.255 1.00 62.12 78 LYS A O 1
ATOM 636 N N . GLN A 1 79 ? -27.898 -12.024 15.382 1.00 65.88 79 GLN A N 1
ATOM 637 C CA . GLN A 1 79 ? -26.463 -12.183 15.654 1.00 65.88 79 GLN A CA 1
ATOM 638 C C . GLN A 1 79 ? -25.601 -11.143 14.920 1.00 65.88 79 GLN A C 1
ATOM 640 O O . GLN A 1 79 ? -24.660 -10.606 15.502 1.00 65.88 79 GLN A O 1
ATOM 645 N N . LEU A 1 80 ? -25.929 -10.812 13.666 1.00 58.47 80 LEU A N 1
ATOM 646 C CA . LEU A 1 80 ? -25.218 -9.791 12.893 1.00 58.47 80 LEU A CA 1
ATOM 647 C C . LEU A 1 80 ? -25.462 -8.381 13.454 1.00 58.47 80 LEU A C 1
ATOM 649 O O . LEU A 1 80 ? -24.520 -7.594 13.541 1.00 58.47 80 LEU A O 1
ATOM 653 N N . VAL A 1 81 ? -26.684 -8.076 13.904 1.00 60.91 81 VAL A N 1
ATOM 654 C CA . VAL A 1 81 ? -27.011 -6.821 14.601 1.00 60.91 81 VAL A CA 1
ATOM 655 C C . VAL A 1 81 ? -26.259 -6.726 15.931 1.00 60.91 81 VAL A C 1
ATOM 657 O O . VAL A 1 81 ? -25.624 -5.700 16.174 1.00 60.91 81 VAL A O 1
ATOM 660 N N . GLU A 1 82 ? -26.238 -7.789 16.740 1.00 64.19 82 GLU A N 1
ATOM 661 C CA . GLU A 1 82 ? -25.487 -7.849 18.005 1.00 64.19 82 GLU A CA 1
ATOM 662 C C . GLU A 1 82 ? -23.973 -7.668 17.769 1.00 64.19 82 GLU A C 1
ATOM 664 O O . GLU A 1 82 ? -23.354 -6.813 18.398 1.00 64.19 82 GLU A O 1
ATOM 669 N N . LYS A 1 83 ? -23.390 -8.372 16.782 1.00 63.91 83 LYS A N 1
ATOM 670 C CA . LYS A 1 83 ? -21.972 -8.245 16.371 1.00 63.91 83 LYS A CA 1
ATOM 671 C C . LYS A 1 83 ? -21.641 -6.864 15.781 1.00 63.91 83 LYS A C 1
ATOM 673 O O . LYS A 1 83 ? -20.503 -6.414 15.883 1.00 63.91 83 LYS A O 1
ATOM 678 N N . SER A 1 84 ? -22.616 -6.183 15.170 1.00 50.00 84 SER A N 1
ATOM 679 C CA . SER A 1 84 ? -22.462 -4.817 14.638 1.00 50.00 84 SER A CA 1
ATOM 680 C C . SER A 1 84 ? -22.636 -3.716 15.690 1.00 50.00 84 SER A C 1
ATOM 682 O O . SER A 1 84 ? -22.268 -2.562 15.445 1.00 50.00 84 SER A O 1
ATOM 684 N N . ARG A 1 85 ? -23.202 -4.043 16.858 1.00 48.78 85 ARG A N 1
ATOM 685 C CA . ARG A 1 85 ? -23.395 -3.088 17.944 1.00 48.78 85 ARG A CA 1
ATOM 686 C C . ARG A 1 85 ? -22.016 -2.719 18.504 1.00 48.78 85 ARG A C 1
ATOM 688 O O . ARG A 1 85 ? -21.272 -3.616 18.896 1.00 48.78 85 ARG A O 1
ATOM 695 N N . PRO A 1 86 ? -21.642 -1.427 18.567 1.00 52.06 86 PRO A N 1
ATOM 696 C CA . PRO A 1 86 ? -20.366 -1.045 19.156 1.00 52.06 86 PRO A CA 1
ATOM 697 C C . PRO A 1 86 ? -20.341 -1.514 20.612 1.00 52.06 86 PRO A C 1
ATOM 699 O O . PRO A 1 86 ? -21.242 -1.174 21.385 1.00 52.06 86 PRO A O 1
ATOM 702 N N . SER A 1 87 ? -19.326 -2.311 20.959 1.00 51.59 87 SER A N 1
ATOM 703 C CA . SER A 1 87 ? -19.174 -2.880 22.299 1.00 51.59 87 SER A CA 1
ATOM 704 C C . SER A 1 87 ? -19.223 -1.777 23.360 1.00 51.59 87 SER A C 1
ATOM 706 O O . SER A 1 87 ? -18.741 -0.661 23.134 1.00 51.59 87 SER A O 1
ATOM 708 N N . SER A 1 88 ? -19.820 -2.069 24.519 1.00 46.84 88 SER A N 1
ATOM 709 C CA . SER A 1 88 ? -20.201 -1.071 25.533 1.00 46.84 88 SER A CA 1
ATOM 710 C C . SER A 1 88 ? -19.039 -0.234 26.084 1.00 46.84 88 SER A C 1
ATOM 712 O O . SER A 1 88 ? -19.273 0.828 26.654 1.00 46.84 88 SER A O 1
ATOM 714 N N . GLU A 1 89 ? -17.795 -0.674 25.882 1.00 51.72 89 GLU A N 1
ATOM 715 C CA . GLU A 1 89 ? -16.571 0.052 26.246 1.00 51.72 89 GLU A CA 1
ATOM 716 C C . GLU A 1 89 ? -16.158 1.155 25.251 1.00 51.72 89 GLU A C 1
ATOM 718 O O . GLU A 1 89 ? -15.165 1.846 25.475 1.00 51.72 89 GLU A O 1
ATOM 723 N N . GLY A 1 90 ? -16.858 1.328 24.125 1.00 51.19 90 GLY A N 1
ATOM 724 C CA . GLY A 1 90 ? -16.536 2.359 23.127 1.00 51.19 90 GLY A CA 1
ATOM 725 C C . GLY A 1 90 ? -15.271 2.089 22.298 1.00 51.19 90 GLY A C 1
ATOM 726 O O . GLY A 1 90 ? -14.915 2.898 21.440 1.00 51.19 90 GLY A O 1
ATOM 727 N N . LYS A 1 91 ? -14.611 0.943 22.494 1.00 54.84 91 LYS A N 1
ATOM 728 C CA . LYS A 1 91 ? -13.541 0.440 21.625 1.00 54.84 91 LYS A CA 1
ATOM 729 C C . LYS A 1 91 ? -14.168 -0.240 20.408 1.00 54.84 91 LYS A C 1
ATOM 731 O O . LYS A 1 91 ? -14.599 -1.386 20.475 1.00 54.84 91 LYS A O 1
ATOM 736 N N . THR A 1 92 ? -14.241 0.472 19.284 1.00 58.00 92 THR A N 1
ATOM 737 C CA . THR A 1 92 ? -14.504 -0.176 17.989 1.00 58.00 92 THR A CA 1
ATOM 738 C C . THR A 1 92 ? -13.209 -0.820 17.514 1.00 58.00 92 THR A C 1
ATOM 740 O O . THR A 1 92 ? -12.335 -0.138 16.977 1.00 58.00 92 THR A O 1
ATOM 743 N N . GLU A 1 93 ? -13.062 -2.118 17.757 1.00 68.50 93 GLU A N 1
ATOM 744 C CA . GLU A 1 93 ? -11.893 -2.869 17.307 1.00 68.50 93 GLU A CA 1
ATOM 745 C C . GLU A 1 93 ? -11.887 -2.973 15.777 1.00 68.50 93 GLU A C 1
ATOM 747 O O . GLU A 1 93 ? -12.868 -3.371 15.149 1.00 68.50 93 GLU A O 1
ATOM 752 N N . LEU A 1 94 ? -10.769 -2.591 15.155 1.00 77.69 94 LEU A N 1
ATOM 753 C CA . LEU A 1 94 ? -10.562 -2.826 13.727 1.00 77.69 94 LEU A CA 1
ATOM 754 C C . LEU A 1 94 ? -10.457 -4.338 13.461 1.00 77.69 94 LEU A C 1
ATOM 756 O O . LEU A 1 94 ? -9.834 -5.032 14.267 1.00 77.69 94 LEU A O 1
ATOM 760 N N . PRO A 1 95 ? -10.941 -4.847 12.313 1.00 84.56 95 PRO A N 1
ATOM 761 C CA . PRO A 1 95 ? -10.700 -6.225 11.892 1.00 84.56 95 PRO A CA 1
ATOM 762 C C . PRO A 1 95 ? -9.215 -6.602 11.965 1.00 84.56 95 PRO A C 1
ATOM 764 O O . PRO A 1 95 ? -8.345 -5.805 11.596 1.00 84.56 95 PRO A O 1
ATOM 767 N N . ALA A 1 96 ? -8.916 -7.827 12.407 1.00 84.88 96 ALA A N 1
ATOM 768 C CA . ALA A 1 96 ? -7.546 -8.285 12.662 1.00 84.88 96 ALA A CA 1
ATOM 769 C C . ALA A 1 96 ? -6.615 -8.127 11.441 1.00 84.88 96 ALA A C 1
ATOM 771 O O . ALA A 1 96 ? -5.461 -7.727 11.596 1.00 84.88 96 ALA A O 1
ATOM 772 N N . ALA A 1 97 ? -7.136 -8.345 10.226 1.00 87.25 97 ALA A N 1
ATOM 773 C CA . ALA A 1 97 ? -6.429 -8.109 8.962 1.00 87.25 97 ALA A CA 1
ATOM 774 C C . ALA A 1 97 ? -5.931 -6.662 8.819 1.00 87.25 97 ALA A C 1
ATOM 776 O O . ALA A 1 97 ? -4.784 -6.412 8.445 1.00 87.25 97 ALA A O 1
ATOM 777 N N . ILE A 1 98 ? -6.782 -5.696 9.169 1.00 87.88 98 ILE A N 1
ATOM 778 C CA . ILE A 1 98 ? -6.475 -4.268 9.079 1.00 87.88 98 ILE A CA 1
ATOM 779 C C . ILE A 1 98 ? -5.519 -3.854 10.198 1.00 87.88 98 ILE A C 1
ATOM 781 O O . ILE A 1 98 ? -4.596 -3.080 9.945 1.00 87.88 98 ILE A O 1
ATOM 785 N N . GLN A 1 99 ? -5.678 -4.391 11.413 1.00 89.12 99 GLN A N 1
ATOM 786 C CA . GLN A 1 99 ? -4.714 -4.156 12.495 1.00 89.12 99 GLN A CA 1
ATOM 787 C C . GLN A 1 99 ? -3.314 -4.666 12.127 1.00 89.12 99 GLN A C 1
ATOM 789 O O . GLN A 1 99 ? -2.330 -3.952 12.329 1.00 89.12 99 GLN A O 1
ATOM 794 N N . ALA A 1 100 ? -3.217 -5.869 11.554 1.00 90.56 100 ALA A N 1
ATOM 795 C CA . ALA A 1 100 ? -1.957 -6.441 11.088 1.00 90.56 100 ALA A CA 1
ATOM 796 C C . ALA A 1 100 ? -1.328 -5.592 9.971 1.00 90.56 100 ALA A C 1
ATOM 798 O O . ALA A 1 100 ? -0.153 -5.231 10.069 1.00 90.56 100 ALA A O 1
ATOM 799 N N . LEU A 1 101 ? -2.113 -5.191 8.961 1.00 91.75 101 LEU A N 1
ATOM 800 C CA . LEU A 1 101 ? -1.633 -4.341 7.864 1.00 91.75 101 LEU A CA 1
ATOM 801 C C . LEU A 1 101 ? -1.165 -2.977 8.367 1.00 91.75 101 LEU A C 1
ATOM 803 O O . LEU A 1 101 ? -0.103 -2.507 7.966 1.00 91.75 101 LEU A O 1
ATOM 807 N N . MET A 1 102 ? -1.896 -2.375 9.303 1.00 91.38 102 MET A N 1
ATOM 808 C CA . MET A 1 102 ? -1.526 -1.107 9.921 1.00 91.38 102 MET A CA 1
ATOM 809 C C . MET A 1 102 ? -0.207 -1.205 10.705 1.00 91.38 102 MET A C 1
ATOM 811 O O . MET A 1 102 ? 0.663 -0.350 10.534 1.00 91.38 102 MET A O 1
ATOM 815 N N . ARG A 1 103 ? -0.019 -2.266 11.506 1.00 92.69 103 ARG A N 1
ATOM 816 C CA . ARG A 1 103 ? 1.241 -2.543 12.226 1.00 92.69 103 ARG A CA 1
ATOM 817 C C . ARG A 1 103 ? 2.406 -2.764 11.255 1.00 92.69 103 ARG A C 1
ATOM 819 O O . ARG A 1 103 ? 3.452 -2.137 11.405 1.00 92.69 103 ARG A O 1
ATOM 826 N N . SER A 1 104 ? 2.209 -3.590 10.226 1.00 93.31 104 SER A N 1
ATOM 827 C CA . SER A 1 104 ? 3.228 -3.872 9.206 1.00 93.31 104 SER A CA 1
ATOM 828 C C . SER A 1 104 ? 3.610 -2.612 8.409 1.00 93.31 104 SER A C 1
ATOM 830 O O . SER A 1 104 ? 4.792 -2.323 8.224 1.00 93.31 104 SER A O 1
ATOM 832 N N . GLN A 1 105 ? 2.630 -1.784 8.028 1.00 92.50 105 GLN A N 1
ATOM 833 C CA . GLN A 1 105 ? 2.865 -0.520 7.323 1.00 92.50 105 GLN A CA 1
ATOM 834 C C . GLN A 1 105 ? 3.589 0.523 8.195 1.00 92.50 105 GLN A C 1
ATOM 836 O O . GLN A 1 105 ? 4.416 1.269 7.671 1.00 92.50 105 GLN A O 1
ATOM 841 N N . MET A 1 106 ? 3.312 0.584 9.505 1.00 92.06 106 MET A N 1
ATOM 842 C CA . MET A 1 106 ? 4.032 1.470 10.434 1.00 92.06 106 MET A CA 1
ATOM 843 C C . MET A 1 106 ? 5.499 1.063 10.618 1.00 92.06 106 MET A C 1
ATOM 845 O O . MET A 1 106 ? 6.360 1.936 10.720 1.00 92.06 106 MET A O 1
ATOM 849 N N . ASN A 1 107 ? 5.793 -0.239 10.602 1.00 91.56 107 ASN A N 1
ATOM 850 C CA . ASN A 1 107 ? 7.155 -0.759 10.745 1.00 91.56 107 ASN A CA 1
ATOM 851 C C . ASN A 1 107 ? 7.986 -0.659 9.445 1.00 91.56 107 ASN A C 1
ATOM 853 O O . ASN A 1 107 ? 9.214 -0.737 9.494 1.00 91.56 107 ASN A O 1
ATOM 857 N N . ASN A 1 108 ? 7.357 -0.471 8.278 1.00 90.50 108 ASN A N 1
ATOM 858 C CA . ASN A 1 108 ? 8.054 -0.451 6.990 1.00 90.50 108 ASN A CA 1
ATOM 859 C C . ASN A 1 108 ? 8.682 0.924 6.651 1.00 90.50 108 ASN A C 1
ATOM 861 O O . ASN A 1 108 ? 8.010 1.876 6.233 1.00 90.50 108 ASN A O 1
ATOM 865 N N . GLY A 1 109 ? 10.017 0.989 6.720 1.00 87.12 109 GLY A N 1
ATOM 866 C CA . GLY A 1 109 ? 10.820 2.162 6.350 1.00 87.12 109 GLY A CA 1
ATOM 867 C C . GLY A 1 109 ? 10.750 2.586 4.871 1.00 87.12 109 GLY A C 1
ATOM 868 O O . GLY A 1 109 ? 10.957 3.760 4.550 1.00 87.12 109 GLY A O 1
ATOM 869 N N . VAL A 1 110 ? 10.429 1.676 3.945 1.00 84.62 110 VAL A N 1
ATOM 870 C CA . VAL A 1 110 ? 10.286 1.998 2.511 1.00 84.62 110 VAL A CA 1
ATOM 871 C C . VAL A 1 110 ? 8.982 2.759 2.261 1.00 84.62 110 VAL A C 1
ATOM 873 O O . VAL A 1 110 ? 8.971 3.771 1.558 1.00 84.62 110 VAL A O 1
ATOM 876 N N . VAL A 1 111 ? 7.885 2.342 2.901 1.00 83.50 111 VAL A N 1
ATOM 877 C CA . VAL A 1 111 ? 6.612 3.076 2.830 1.00 83.50 111 VAL A CA 1
ATOM 878 C C . VAL A 1 111 ? 6.759 4.457 3.469 1.00 83.50 111 VAL A C 1
ATOM 880 O O . VAL A 1 111 ? 6.371 5.452 2.850 1.00 83.50 111 VAL A O 1
ATOM 883 N N . SER A 1 112 ? 7.374 4.552 4.652 1.00 82.19 112 SER A N 1
ATOM 884 C CA . SER A 1 112 ? 7.531 5.836 5.347 1.00 82.19 112 SER A CA 1
ATOM 885 C C . SER A 1 112 ? 8.410 6.833 4.572 1.00 82.19 112 SER A C 1
ATOM 887 O O . SER A 1 112 ? 8.048 8.010 4.477 1.00 82.19 112 SER A O 1
ATOM 889 N N . SER A 1 113 ? 9.502 6.375 3.949 1.00 82.00 113 SER A N 1
ATOM 890 C CA . SER A 1 113 ? 10.404 7.219 3.145 1.00 82.00 113 SER A CA 1
ATOM 891 C C . SER A 1 113 ? 9.821 7.656 1.793 1.00 82.00 113 SER A C 1
ATOM 893 O O . SER A 1 113 ? 10.133 8.756 1.337 1.00 82.00 113 SER A O 1
ATOM 895 N N . SER A 1 114 ? 8.936 6.858 1.181 1.00 71.19 114 SER A N 1
ATOM 896 C CA . SER A 1 114 ? 8.340 7.150 -0.138 1.00 71.19 114 SER A CA 1
ATOM 897 C C . SER A 1 114 ? 7.415 8.374 -0.191 1.00 71.19 114 SER A C 1
ATOM 899 O O . SER A 1 114 ? 7.235 8.959 -1.256 1.00 71.19 114 SER A O 1
ATOM 901 N N . ARG A 1 115 ? 6.804 8.755 0.943 1.00 74.38 115 ARG A N 1
ATOM 902 C CA . ARG A 1 115 ? 5.860 9.888 1.088 1.00 74.38 115 ARG A CA 1
ATOM 903 C C . ARG A 1 115 ? 4.643 9.883 0.136 1.00 74.38 115 ARG A C 1
ATOM 905 O O . ARG A 1 115 ? 3.976 10.905 0.003 1.00 74.38 115 ARG A O 1
ATOM 912 N N . ILE A 1 116 ? 4.280 8.740 -0.459 1.00 74.38 116 ILE A N 1
ATOM 913 C CA . ILE A 1 116 ? 3.112 8.604 -1.364 1.00 74.38 116 ILE A CA 1
ATOM 914 C C . ILE A 1 116 ? 1.770 8.826 -0.635 1.00 74.38 116 ILE A C 1
ATOM 916 O O . ILE A 1 116 ? 0.765 9.215 -1.244 1.00 74.38 116 ILE A O 1
ATOM 920 N N . ARG A 1 117 ? 1.729 8.580 0.680 1.00 75.31 117 ARG A N 1
ATOM 921 C CA . ARG A 1 117 ? 0.559 8.782 1.545 1.00 75.31 117 ARG A CA 1
ATOM 922 C C . ARG A 1 117 ? 0.947 9.450 2.865 1.00 75.31 117 ARG A C 1
ATOM 924 O O . ARG A 1 117 ? 2.095 9.319 3.296 1.00 75.31 117 ARG A O 1
ATOM 931 N N . PRO A 1 118 ? -0.003 10.127 3.541 1.00 81.69 118 PRO A N 1
ATOM 932 C CA . PRO A 1 118 ? 0.148 10.445 4.955 1.00 81.69 118 PRO A CA 1
ATOM 933 C C . PRO A 1 118 ? 0.446 9.170 5.758 1.00 81.69 118 PRO A C 1
ATOM 935 O O . PRO A 1 118 ? -0.204 8.143 5.586 1.00 81.69 118 PRO A O 1
ATOM 938 N N . GLN A 1 119 ? 1.448 9.242 6.632 1.00 83.88 119 GLN A N 1
ATOM 939 C CA . GLN A 1 119 ? 1.847 8.120 7.480 1.00 83.88 119 GLN A CA 1
ATOM 940 C C . GLN A 1 119 ? 0.825 7.886 8.600 1.00 83.88 119 GLN A C 1
ATOM 942 O O . GLN A 1 119 ? 0.256 8.833 9.156 1.00 83.88 119 GLN A O 1
ATOM 947 N N . ILE A 1 120 ? 0.636 6.619 8.965 1.00 86.12 120 ILE A N 1
ATOM 948 C CA . ILE A 1 120 ? -0.139 6.225 10.143 1.00 86.12 120 ILE A CA 1
ATOM 949 C C . ILE A 1 120 ? 0.737 6.456 11.377 1.00 86.12 120 ILE A C 1
ATOM 951 O O . ILE A 1 120 ? 1.891 6.040 11.402 1.00 86.12 120 ILE A O 1
ATOM 955 N N . LYS A 1 121 ? 0.204 7.173 12.373 1.00 85.56 121 LYS A N 1
ATOM 956 C CA . LYS A 1 121 ? 0.946 7.556 13.588 1.00 85.56 121 LYS A CA 1
ATOM 957 C C . LYS A 1 121 ? 0.532 6.783 14.836 1.00 85.56 121 LYS A C 1
ATOM 959 O O . LYS A 1 121 ? 1.344 6.638 15.739 1.00 85.56 121 LYS A O 1
ATOM 964 N N . THR A 1 122 ? -0.718 6.331 14.907 1.00 88.00 122 THR A N 1
ATOM 965 C CA . THR A 1 122 ? -1.263 5.609 16.061 1.00 88.00 122 THR A CA 1
ATOM 966 C C . THR A 1 122 ? -2.039 4.390 15.581 1.00 88.00 122 THR A C 1
ATOM 968 O O . THR A 1 122 ? -2.787 4.477 14.607 1.00 88.00 122 THR A O 1
ATOM 971 N N . LEU A 1 123 ? -1.856 3.265 16.276 1.00 85.44 123 LEU A N 1
ATOM 972 C CA . LEU A 1 123 ? -2.607 2.026 16.044 1.00 85.44 123 LEU A CA 1
ATOM 973 C C . LEU A 1 123 ? -4.040 2.099 16.582 1.00 85.44 123 LEU A C 1
ATOM 975 O O . LEU A 1 123 ? -4.897 1.336 16.154 1.00 85.44 123 LEU A O 1
ATOM 979 N N . GLU A 1 124 ? -4.293 3.023 17.505 1.00 86.56 124 GLU A N 1
ATOM 980 C CA . GLU A 1 124 ? -5.565 3.196 18.199 1.00 86.56 124 GLU A CA 1
ATOM 981 C C . GLU A 1 124 ? -5.997 4.675 18.179 1.00 86.56 124 GLU A C 1
ATOM 983 O O . GLU A 1 124 ? -5.159 5.576 17.986 1.00 86.56 124 GLU A O 1
ATOM 988 N N . PRO A 1 125 ? -7.303 4.957 18.333 1.00 86.38 125 PRO A N 1
ATOM 989 C CA . PRO A 1 125 ? -7.822 6.313 18.408 1.00 86.38 125 PRO A CA 1
ATOM 990 C C . PRO A 1 125 ? -7.510 6.932 19.777 1.00 86.38 125 PRO A C 1
ATOM 992 O O . PRO A 1 125 ? -7.898 6.410 20.817 1.00 86.38 125 PRO A O 1
ATOM 995 N N . VAL A 1 126 ? -6.859 8.098 19.790 1.00 87.31 126 VAL A N 1
ATOM 996 C CA . VAL A 1 126 ? -6.597 8.845 21.033 1.00 87.31 126 VAL A CA 1
ATOM 997 C C . VAL A 1 126 ? -7.883 9.547 21.481 1.00 87.31 126 VAL A C 1
ATOM 999 O O . VAL A 1 126 ? -8.178 10.667 21.052 1.00 87.31 126 VAL A O 1
ATOM 1002 N N . ILE A 1 127 ? -8.671 8.870 22.317 1.00 86.62 127 ILE A N 1
ATOM 1003 C CA . ILE A 1 127 ? -9.925 9.379 22.885 1.00 86.62 127 ILE A CA 1
ATOM 1004 C C . ILE A 1 127 ? -9.716 9.603 24.390 1.00 86.62 127 ILE A C 1
ATOM 1006 O O . ILE A 1 127 ? -9.433 8.644 25.101 1.00 86.62 127 ILE A O 1
ATOM 1010 N N . PRO A 1 128 ? -9.833 10.843 24.903 1.00 89.56 128 PRO A N 1
ATOM 1011 C CA . PRO A 1 128 ? -9.755 11.086 26.338 1.00 89.56 128 PRO A CA 1
ATOM 1012 C C . PRO A 1 128 ? -11.017 10.555 27.029 1.00 89.56 128 PRO A C 1
ATOM 1014 O O . PRO A 1 128 ? -12.114 10.687 26.496 1.00 89.56 128 PRO A O 1
ATOM 1017 N N . GLU A 1 129 ? -10.896 10.021 28.242 1.00 88.56 129 GLU A N 1
ATOM 1018 C CA . GLU A 1 129 ? -12.060 9.554 29.014 1.00 88.56 129 GLU A CA 1
ATOM 1019 C C . GLU A 1 129 ? -13.004 10.705 29.403 1.00 88.56 129 GLU A C 1
ATOM 1021 O O . GLU A 1 129 ? -14.229 10.559 29.425 1.00 88.56 129 GLU A O 1
ATOM 1026 N N . LYS A 1 130 ? -12.423 11.873 29.712 1.00 93.38 130 LYS A N 1
ATOM 1027 C CA . LYS A 1 130 ? -13.111 13.041 30.274 1.00 93.38 130 LYS A CA 1
ATOM 1028 C C . LYS A 1 130 ? -12.978 14.259 29.361 1.00 93.38 130 LYS A C 1
ATOM 1030 O O . LYS A 1 130 ? -11.950 14.482 28.726 1.00 93.38 130 LYS A O 1
ATOM 1035 N N . ASN A 1 131 ? -14.036 15.062 29.307 1.00 93.00 131 ASN A N 1
ATOM 1036 C CA . ASN A 1 131 ? -14.066 16.358 28.631 1.00 93.00 131 ASN A CA 1
ATOM 1037 C C . ASN A 1 131 ? -13.423 17.455 29.514 1.00 93.00 131 ASN A C 1
ATOM 1039 O O . ASN A 1 131 ? -13.151 17.229 30.692 1.00 93.00 131 ASN A O 1
ATOM 1043 N N . SER A 1 132 ? -13.250 18.670 28.982 1.00 91.50 132 SER A N 1
ATOM 1044 C CA . SER A 1 132 ? -12.667 19.829 29.691 1.00 91.50 132 SER A CA 1
ATOM 1045 C C . SER A 1 132 ? -13.318 20.159 31.045 1.00 91.50 132 SER A C 1
ATOM 1047 O O . SER A 1 132 ? -12.643 20.650 31.940 1.00 91.50 132 SER A O 1
ATOM 1049 N N . TRP A 1 133 ? -14.608 19.857 31.219 1.00 88.94 133 TRP A N 1
ATOM 1050 C CA . TRP A 1 133 ? -15.346 20.022 32.482 1.00 88.94 133 TRP A CA 1
ATOM 1051 C C . TRP A 1 133 ? -15.328 18.775 33.393 1.00 88.94 133 TRP A C 1
ATOM 1053 O O . TRP A 1 133 ? -16.227 18.603 34.212 1.00 88.94 133 TRP A O 1
ATOM 1063 N N . GLY A 1 134 ? -14.385 17.844 33.210 1.00 91.56 134 GLY A N 1
ATOM 1064 C CA . GLY A 1 134 ? -14.209 16.645 34.051 1.00 91.56 134 GLY A CA 1
ATOM 1065 C C . GLY A 1 134 ? -15.275 15.545 33.905 1.00 91.56 134 GLY A C 1
ATOM 1066 O O . GLY A 1 134 ? -15.100 14.449 34.432 1.00 91.56 134 GLY A O 1
ATOM 1067 N N . ARG A 1 135 ? -16.364 15.808 33.173 1.00 92.75 135 ARG A N 1
ATOM 1068 C CA . ARG A 1 135 ? -17.432 14.844 32.846 1.00 92.75 135 ARG A CA 1
ATOM 1069 C C . ARG A 1 135 ? -16.958 13.812 31.810 1.00 92.75 135 ARG A C 1
ATOM 1071 O O . ARG A 1 135 ? -16.110 14.173 30.990 1.00 92.75 135 ARG A O 1
ATOM 1078 N N . PRO A 1 136 ? -17.515 12.584 31.776 1.00 92.94 136 PRO A N 1
ATOM 1079 C CA . PRO A 1 136 ? -17.202 11.608 30.730 1.00 92.94 136 PRO A CA 1
ATOM 1080 C C . PRO A 1 136 ? -17.492 12.166 29.329 1.00 92.94 136 PRO A C 1
ATOM 1082 O O . PRO A 1 136 ? -18.374 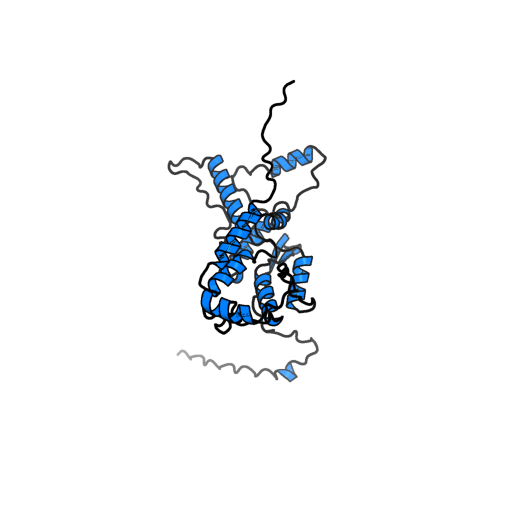13.014 29.149 1.00 92.94 136 PRO A O 1
ATOM 1085 N N . MET A 1 137 ? -16.739 11.709 28.329 1.00 89.88 137 MET A N 1
ATOM 1086 C CA . MET A 1 137 ? -16.928 12.148 26.945 1.00 89.88 137 MET A CA 1
ATOM 1087 C C . MET A 1 137 ? -18.317 11.760 26.398 1.00 89.88 137 MET A C 1
ATOM 1089 O O . MET A 1 137 ? -18.715 10.602 26.509 1.00 89.88 137 MET A O 1
ATOM 1093 N N . PRO A 1 138 ? -19.062 12.689 25.759 1.00 90.81 138 PRO A N 1
ATOM 1094 C CA . PRO A 1 138 ? -20.359 12.370 25.163 1.00 90.81 138 PRO A CA 1
ATOM 1095 C C . PRO A 1 138 ? -20.238 11.301 24.071 1.00 90.81 138 PRO A C 1
ATOM 1097 O O . PRO A 1 138 ? -19.402 11.441 23.175 1.00 90.81 138 PRO A O 1
ATOM 1100 N N . GLN A 1 139 ? -21.114 10.292 24.084 1.00 88.31 139 GLN A N 1
ATOM 1101 C CA . GLN A 1 139 ? -21.084 9.163 23.138 1.00 88.31 139 GLN A CA 1
ATOM 1102 C C . GLN A 1 139 ? -21.050 9.618 21.670 1.00 88.31 139 GLN A C 1
ATOM 1104 O O . GLN A 1 139 ? -20.207 9.165 20.904 1.00 88.31 139 GLN A O 1
ATOM 1109 N N . SER A 1 140 ? -21.862 10.605 21.276 1.00 86.44 140 SER A N 1
ATOM 1110 C CA . SER A 1 140 ? -21.839 11.149 19.907 1.00 86.44 140 SER A CA 1
ATOM 1111 C C . SER A 1 140 ? -20.488 11.774 19.529 1.00 86.44 140 SER A C 1
ATOM 1113 O O . SER A 1 140 ? -20.101 11.758 18.362 1.00 86.44 140 SER A O 1
ATOM 1115 N N . ARG A 1 141 ? -19.737 12.317 20.499 1.00 88.69 141 ARG A N 1
ATOM 1116 C CA . ARG A 1 141 ? -18.384 12.851 20.274 1.00 88.69 141 ARG A CA 1
ATOM 1117 C C . ARG A 1 141 ? -17.356 11.727 20.157 1.00 88.69 141 ARG A C 1
ATOM 1119 O O . ARG A 1 141 ? -16.503 11.825 19.281 1.00 88.69 141 ARG A O 1
ATOM 1126 N N . VAL A 1 142 ? -17.473 10.673 20.969 1.00 88.44 142 VAL A N 1
ATOM 1127 C CA . VAL A 1 142 ? -16.673 9.438 20.849 1.00 88.44 142 VAL A CA 1
ATOM 1128 C C . VAL A 1 142 ? -16.879 8.819 19.464 1.00 88.44 142 VAL A C 1
ATOM 1130 O O . VAL A 1 142 ? -15.915 8.681 18.717 1.00 88.44 142 VAL A O 1
ATOM 1133 N N . ASN A 1 143 ? -18.130 8.594 19.054 1.00 84.75 143 ASN A N 1
ATOM 1134 C CA . ASN A 1 143 ? -18.479 8.058 17.735 1.00 84.75 143 ASN A CA 1
ATOM 1135 C C . ASN A 1 143 ? -17.928 8.936 16.600 1.00 84.75 143 ASN A C 1
ATOM 1137 O O . ASN A 1 143 ? -17.285 8.432 15.688 1.00 84.75 143 ASN A O 1
ATOM 1141 N N . ASN A 1 144 ? -18.079 10.263 16.679 1.00 88.00 144 ASN A N 1
ATOM 1142 C CA . ASN A 1 144 ? -17.506 11.171 15.680 1.00 88.00 144 ASN A CA 1
ATOM 1143 C C . ASN A 1 144 ? -15.965 11.140 15.641 1.00 88.00 144 ASN A C 1
ATOM 1145 O O . ASN A 1 144 ? -15.382 11.309 14.568 1.00 88.00 144 ASN A O 1
ATOM 1149 N N . MET A 1 145 ? -15.289 10.940 16.777 1.00 88.38 145 MET A N 1
ATOM 1150 C CA . MET A 1 145 ? -13.833 10.758 16.821 1.00 88.38 145 MET A CA 1
ATOM 1151 C C . MET A 1 145 ? -13.418 9.419 16.200 1.00 88.38 145 MET A C 1
ATOM 1153 O O . MET A 1 145 ? -12.484 9.407 15.398 1.00 88.38 145 MET A O 1
ATOM 1157 N N . LEU A 1 146 ? -14.151 8.338 16.485 1.00 85.25 146 LEU A N 1
ATOM 1158 C CA . LEU A 1 146 ? -13.961 7.019 15.877 1.00 85.25 146 LEU A CA 1
ATOM 1159 C C . LEU A 1 146 ? -14.157 7.069 14.358 1.00 85.25 146 LEU A C 1
ATOM 1161 O O . LEU A 1 146 ? -13.246 6.690 13.630 1.00 85.25 146 LEU A O 1
ATOM 1165 N N . THR A 1 147 ? -15.263 7.629 13.858 1.00 84.69 147 THR A N 1
ATOM 1166 C CA . THR A 1 147 ? -15.528 7.769 12.413 1.00 84.69 147 THR A CA 1
ATOM 1167 C C . THR A 1 147 ? -14.443 8.585 11.706 1.00 84.69 147 THR A C 1
ATOM 1169 O O . THR A 1 147 ? -13.995 8.213 10.622 1.00 84.69 147 THR A O 1
ATOM 1172 N N . ARG A 1 148 ? -13.966 9.680 12.319 1.00 86.81 148 ARG A N 1
ATOM 1173 C CA . ARG A 1 148 ? -12.865 10.495 11.768 1.00 86.81 148 ARG A CA 1
ATOM 1174 C C . ARG A 1 148 ? -11.536 9.742 11.752 1.00 86.81 148 ARG A C 1
ATOM 1176 O O . ARG A 1 148 ? -10.798 9.839 10.773 1.00 86.81 148 ARG A O 1
ATOM 1183 N N . TRP A 1 149 ? -11.218 9.015 12.820 1.00 88.50 149 TRP A N 1
ATOM 1184 C CA . TRP A 1 149 ? -10.000 8.210 12.902 1.00 88.50 149 TRP A CA 1
ATOM 1185 C C . TRP A 1 149 ? -10.036 7.034 11.918 1.00 88.50 149 TRP A C 1
ATOM 1187 O O . TRP A 1 149 ? -9.073 6.835 11.182 1.00 88.50 149 TRP A O 1
ATOM 1197 N N . TYR A 1 150 ? -11.163 6.327 11.823 1.00 86.31 150 TYR A N 1
ATOM 1198 C CA . TYR A 1 150 ? -11.394 5.248 10.863 1.00 86.31 150 TYR A CA 1
ATOM 1199 C C . TYR A 1 150 ? -11.287 5.751 9.417 1.00 86.31 150 TYR A C 1
ATOM 1201 O O . TYR A 1 150 ? -10.518 5.210 8.629 1.00 86.31 150 TYR A O 1
ATOM 1209 N N . GLY A 1 151 ? -11.966 6.851 9.068 1.00 83.62 151 GLY A N 1
ATOM 1210 C CA . GLY A 1 151 ? -11.843 7.461 7.739 1.00 83.62 151 GLY A CA 1
ATOM 1211 C C . GLY A 1 151 ? -10.391 7.808 7.393 1.00 83.62 151 GLY A C 1
ATOM 1212 O O . GLY A 1 151 ? -9.910 7.465 6.314 1.00 83.62 151 GLY A O 1
ATOM 1213 N N . ARG A 1 152 ? -9.655 8.391 8.349 1.00 86.44 152 ARG A N 1
ATOM 1214 C CA . ARG A 1 152 ? -8.236 8.727 8.182 1.00 86.44 152 ARG A CA 1
ATOM 1215 C C . ARG A 1 152 ? -7.333 7.496 8.057 1.00 86.44 152 ARG A C 1
ATOM 1217 O O . ARG A 1 152 ? -6.419 7.519 7.239 1.00 86.44 152 ARG A O 1
ATOM 1224 N N . THR A 1 153 ? -7.551 6.431 8.831 1.00 86.44 153 THR A N 1
ATOM 1225 C CA . THR A 1 153 ? -6.754 5.198 8.697 1.00 86.44 153 THR A CA 1
ATOM 1226 C C . THR A 1 153 ? -7.002 4.552 7.336 1.00 86.44 153 THR A C 1
ATOM 1228 O O . THR A 1 153 ? -6.036 4.329 6.609 1.00 86.44 153 THR A O 1
ATOM 1231 N N . MET A 1 154 ? -8.260 4.396 6.905 1.00 84.06 154 MET A N 1
ATOM 1232 C CA . MET A 1 154 ? -8.605 3.911 5.554 1.00 84.06 154 MET A CA 1
ATOM 1233 C C . MET A 1 154 ? -8.050 4.791 4.420 1.00 84.06 154 MET A C 1
ATOM 1235 O O . MET A 1 154 ? -7.894 4.326 3.289 1.00 84.06 154 MET A O 1
ATOM 1239 N N . GLU A 1 155 ? -7.753 6.065 4.688 1.00 82.56 155 GLU A N 1
ATOM 1240 C CA . GLU A 1 155 ? -7.091 6.946 3.727 1.00 82.56 155 GLU A CA 1
ATOM 1241 C C . GLU A 1 155 ? -5.579 6.731 3.614 1.00 82.56 155 GLU A C 1
ATOM 1243 O O . GLU A 1 155 ? -5.037 6.827 2.506 1.00 82.56 155 GLU A O 1
ATOM 1248 N N . CYS A 1 156 ? -4.921 6.430 4.736 1.00 85.88 156 CYS A N 1
ATOM 1249 C CA . CYS A 1 156 ? -3.482 6.181 4.831 1.00 85.88 156 CYS A CA 1
ATOM 1250 C C . CYS A 1 156 ? -3.072 4.746 4.448 1.00 85.88 156 CYS A C 1
ATOM 1252 O O . CYS A 1 156 ? -1.939 4.540 4.004 1.00 85.88 156 CYS A O 1
ATOM 1254 N N . LEU A 1 157 ? -3.950 3.759 4.661 1.00 87.50 157 LEU A N 1
ATOM 1255 C CA . LEU A 1 157 ? -3.657 2.340 4.438 1.00 87.50 157 LEU A CA 1
ATOM 1256 C C . LEU A 1 157 ? -3.438 2.035 2.947 1.00 87.50 157 LEU A C 1
ATOM 1258 O O . LEU A 1 157 ? -4.194 2.483 2.077 1.00 87.50 157 LEU A O 1
ATOM 1262 N N . LEU A 1 158 ? -2.406 1.243 2.658 1.00 88.38 158 LEU A N 1
ATOM 1263 C CA . LEU A 1 158 ? -2.145 0.697 1.326 1.00 88.38 158 LEU A CA 1
ATOM 1264 C C . LEU A 1 158 ? -2.856 -0.660 1.203 1.00 88.38 158 LEU A C 1
ATOM 1266 O O . LEU A 1 158 ? -2.480 -1.580 1.923 1.00 88.38 158 LEU A O 1
ATOM 1270 N N . PRO A 1 159 ? -3.871 -0.826 0.336 1.00 88.06 159 PRO A N 1
ATOM 1271 C CA . PRO A 1 159 ? -4.516 -2.123 0.176 1.00 88.06 159 PRO A CA 1
ATOM 1272 C C . PRO A 1 159 ? -3.609 -3.120 -0.570 1.00 88.06 159 PRO A C 1
ATOM 1274 O O . PRO A 1 159 ? -2.828 -2.693 -1.438 1.00 88.06 159 PRO A O 1
ATOM 1277 N N . PRO A 1 160 ? -3.755 -4.432 -0.300 1.00 90.38 160 PRO A N 1
ATOM 1278 C CA . PRO A 1 160 ? -3.188 -5.476 -1.146 1.00 90.38 160 PRO A CA 1
ATOM 1279 C C . PRO A 1 160 ? -3.808 -5.419 -2.549 1.00 90.38 160 PRO A C 1
ATOM 1281 O O . PRO A 1 160 ? -4.930 -4.935 -2.738 1.00 90.38 160 PRO A O 1
ATOM 1284 N N . LEU A 1 161 ? -3.069 -5.910 -3.542 1.00 87.62 161 LEU A N 1
ATOM 1285 C CA . LEU A 1 161 ? -3.593 -6.112 -4.893 1.00 87.62 161 LEU A CA 1
ATOM 1286 C C . LEU A 1 161 ? -4.224 -7.507 -5.043 1.00 87.62 161 LEU A C 1
ATOM 1288 O O . LEU A 1 161 ? -3.816 -8.436 -4.344 1.00 87.62 161 LEU A O 1
ATOM 1292 N N . PRO A 1 162 ? -5.156 -7.693 -5.995 1.00 88.25 162 PRO A N 1
ATOM 1293 C CA . PRO A 1 162 ? -5.602 -9.017 -6.413 1.00 88.25 162 PRO A CA 1
ATOM 1294 C C . PRO A 1 162 ? -4.436 -9.844 -6.984 1.00 88.25 162 PRO A C 1
ATOM 1296 O O . PRO A 1 162 ? -3.559 -9.281 -7.646 1.00 88.25 162 PRO A O 1
ATOM 1299 N N . PRO A 1 163 ? -4.438 -11.180 -6.821 1.00 87.81 163 PRO A N 1
ATOM 1300 C CA . PRO A 1 163 ? -3.287 -12.025 -7.155 1.00 87.81 163 PRO A CA 1
ATOM 1301 C C . PRO A 1 163 ? -2.893 -11.972 -8.638 1.00 87.81 163 PRO A C 1
ATOM 1303 O O . PRO A 1 163 ? -1.711 -12.024 -8.957 1.00 87.81 163 PRO A O 1
ATOM 1306 N N . HIS A 1 164 ? -3.854 -11.788 -9.551 1.00 86.44 164 HIS A N 1
ATOM 1307 C CA . HIS A 1 164 ? -3.569 -11.648 -10.983 1.00 86.44 164 HIS A CA 1
ATOM 1308 C C . HIS A 1 164 ? -2.819 -10.345 -11.321 1.00 86.44 164 HIS A C 1
ATOM 1310 O O . HIS A 1 164 ? -1.986 -10.325 -12.226 1.00 86.44 164 HIS A O 1
ATOM 1316 N N . GLU A 1 165 ? -3.079 -9.258 -10.587 1.00 86.12 165 GLU A N 1
ATOM 1317 C CA . GLU A 1 165 ? -2.371 -7.983 -10.763 1.00 86.12 165 GLU A CA 1
ATOM 1318 C C . GLU A 1 165 ? -0.957 -8.063 -10.179 1.00 86.12 165 GLU A C 1
ATOM 1320 O O . GLU A 1 165 ? -0.023 -7.542 -10.784 1.00 86.12 165 GLU A O 1
ATOM 1325 N N . VAL A 1 166 ? -0.792 -8.771 -9.053 1.00 88.88 166 VAL A N 1
ATOM 1326 C CA . VAL A 1 166 ? 0.523 -9.078 -8.463 1.00 88.88 166 VAL A CA 1
ATOM 1327 C C . VAL A 1 166 ? 1.359 -9.914 -9.431 1.00 88.88 166 VAL A C 1
ATOM 1329 O O . VAL A 1 166 ? 2.443 -9.482 -9.800 1.00 88.88 166 VAL A O 1
ATOM 1332 N N . ALA A 1 167 ? 0.827 -11.027 -9.947 1.00 89.50 167 ALA A N 1
ATOM 1333 C CA . ALA A 1 167 ? 1.527 -11.869 -10.922 1.00 89.50 167 ALA A CA 1
ATOM 1334 C C . ALA A 1 167 ? 1.896 -11.111 -12.214 1.00 89.50 167 ALA A C 1
ATOM 1336 O O . ALA A 1 167 ? 2.975 -11.311 -12.766 1.00 89.50 167 ALA A O 1
ATOM 1337 N N . THR A 1 168 ? 1.035 -10.195 -12.676 1.00 90.00 168 THR A N 1
ATOM 1338 C CA . THR A 1 168 ? 1.346 -9.323 -13.823 1.00 90.00 168 THR A CA 1
ATOM 1339 C C . THR A 1 168 ? 2.490 -8.357 -13.501 1.00 90.00 168 THR A C 1
ATOM 1341 O O . THR A 1 168 ? 3.367 -8.143 -14.334 1.00 90.00 168 THR A O 1
ATOM 1344 N N . LEU A 1 169 ? 2.495 -7.764 -12.304 1.00 85.69 169 LEU A N 1
ATOM 1345 C CA . LEU A 1 169 ? 3.542 -6.845 -11.857 1.00 85.69 169 LEU A CA 1
ATOM 1346 C C . LEU A 1 169 ? 4.882 -7.565 -11.652 1.00 85.69 169 LEU A C 1
ATOM 1348 O O . LEU A 1 169 ? 5.911 -7.046 -12.082 1.00 85.69 169 LEU A O 1
ATOM 1352 N N . ASP A 1 170 ? 4.866 -8.762 -11.073 1.00 90.56 170 ASP A N 1
ATOM 1353 C CA . ASP A 1 170 ? 6.055 -9.590 -10.874 1.00 90.56 170 ASP A CA 1
ATOM 1354 C C . ASP A 1 170 ? 6.623 -10.049 -12.233 1.00 90.56 170 ASP A C 1
ATOM 1356 O O . ASP A 1 170 ? 7.810 -9.851 -12.496 1.00 90.56 170 ASP A O 1
ATOM 1360 N N . GLY A 1 171 ? 5.766 -10.505 -13.159 1.00 90.00 171 GLY A N 1
ATOM 1361 C CA . GLY A 1 171 ? 6.141 -10.859 -14.537 1.00 90.00 171 GLY A CA 1
ATOM 1362 C C . GLY A 1 171 ? 6.662 -9.685 -15.385 1.00 90.00 171 GLY A C 1
ATOM 1363 O O . GLY A 1 171 ? 7.469 -9.877 -16.296 1.00 90.00 171 GLY A O 1
ATOM 1364 N N . LEU A 1 172 ? 6.244 -8.451 -15.080 1.00 86.44 172 LEU A N 1
ATOM 1365 C CA . LEU A 1 172 ? 6.825 -7.230 -15.656 1.00 86.44 172 LEU A CA 1
ATOM 1366 C C . LEU A 1 172 ? 8.190 -6.883 -15.038 1.00 86.44 172 LEU A C 1
ATOM 1368 O O . LEU A 1 172 ? 8.986 -6.201 -15.679 1.00 86.44 172 LEU A O 1
ATOM 1372 N N . ILE A 1 173 ? 8.476 -7.306 -13.802 1.00 85.81 173 ILE A N 1
ATOM 1373 C CA . ILE A 1 173 ? 9.761 -7.067 -13.126 1.00 85.81 173 ILE A CA 1
ATOM 1374 C C . ILE A 1 173 ? 10.826 -8.075 -13.578 1.00 85.81 173 ILE A C 1
ATOM 1376 O O . ILE A 1 173 ? 11.980 -7.675 -13.780 1.00 85.81 173 ILE A O 1
ATOM 1380 N N . THR A 1 174 ? 10.452 -9.348 -13.735 1.00 90.69 174 THR A N 1
ATOM 1381 C CA . THR A 1 174 ? 11.312 -10.411 -14.281 1.00 90.69 174 THR A CA 1
ATOM 1382 C C . THR A 1 174 ? 11.580 -10.188 -15.769 1.00 90.69 174 THR A C 1
ATOM 1384 O O . THR A 1 174 ? 12.737 -10.181 -16.193 1.00 90.69 174 THR A O 1
ATOM 1387 N N . GLY A 1 175 ? 10.530 -9.888 -16.537 1.00 86.94 175 GLY A N 1
ATOM 1388 C CA . GLY A 1 175 ? 10.571 -9.688 -17.989 1.00 86.94 175 GLY A CA 1
ATOM 1389 C C . GLY A 1 175 ? 9.847 -10.773 -18.778 1.00 86.94 175 GLY A C 1
ATOM 1390 O O . GLY A 1 175 ? 9.872 -10.733 -20.007 1.00 86.94 175 GLY A O 1
ATOM 1391 N N . ASP A 1 176 ? 9.181 -11.700 -18.086 1.00 89.38 176 ASP A N 1
ATOM 1392 C CA . ASP A 1 176 ? 8.357 -12.756 -18.685 1.00 89.38 176 ASP A CA 1
ATOM 1393 C C . ASP A 1 176 ? 7.167 -12.164 -19.459 1.00 89.38 176 ASP A C 1
ATOM 1395 O O . ASP A 1 176 ? 6.753 -12.689 -20.494 1.00 89.38 176 ASP A O 1
ATOM 1399 N N . VAL A 1 177 ? 6.628 -11.036 -18.978 1.00 85.94 177 VAL A N 1
ATOM 1400 C CA . VAL A 1 177 ? 5.563 -10.285 -19.652 1.00 85.94 177 VAL A CA 1
ATOM 1401 C C . VAL A 1 177 ? 6.184 -9.159 -20.492 1.00 85.94 177 VAL A C 1
ATOM 1403 O O . VAL A 1 177 ? 6.756 -8.219 -19.930 1.00 85.94 177 VAL A O 1
ATOM 1406 N N . PRO A 1 178 ? 6.043 -9.175 -21.834 1.00 82.38 178 PRO A N 1
ATOM 1407 C CA . PRO A 1 178 ? 6.605 -8.134 -22.683 1.00 82.38 178 PRO A CA 1
ATOM 1408 C C . PRO A 1 178 ? 5.875 -6.807 -22.462 1.00 82.38 178 PRO A C 1
ATOM 1410 O O . PRO A 1 178 ? 4.694 -6.643 -22.777 1.00 82.38 178 PRO A O 1
ATOM 1413 N N . TRP A 1 179 ? 6.598 -5.816 -21.946 1.00 78.06 179 TRP A N 1
ATOM 1414 C CA . TRP A 1 179 ? 6.058 -4.475 -21.781 1.00 78.06 179 TRP A CA 1
ATOM 1415 C C . TRP A 1 179 ? 5.953 -3.733 -23.118 1.00 78.06 179 TRP A C 1
ATOM 1417 O O . TRP A 1 179 ? 6.956 -3.455 -23.775 1.00 78.06 179 TRP A O 1
ATOM 1427 N N . SER A 1 180 ? 4.733 -3.321 -23.467 1.00 75.44 180 SER A N 1
ATOM 1428 C CA . SER A 1 180 ? 4.466 -2.389 -24.564 1.00 75.44 180 SER A CA 1
ATOM 1429 C C . SER A 1 180 ? 4.030 -1.016 -24.026 1.00 75.44 180 SER A C 1
ATOM 1431 O O . SER A 1 180 ? 3.078 -0.956 -23.236 1.00 75.44 180 SER A O 1
ATOM 1433 N N . PRO A 1 181 ? 4.631 0.108 -24.464 1.00 66.50 181 PRO A N 1
ATOM 1434 C CA . PRO A 1 181 ? 4.123 1.432 -24.129 1.00 66.50 181 PRO A CA 1
ATOM 1435 C C . PRO A 1 181 ? 2.735 1.623 -24.751 1.00 66.50 181 PRO A C 1
ATOM 1437 O O . PRO A 1 181 ? 2.564 1.514 -25.964 1.00 66.50 181 PRO A O 1
ATOM 1440 N N . LYS A 1 182 ? 1.730 1.937 -23.925 1.00 60.81 182 LYS A N 1
ATOM 1441 C CA . LYS A 1 182 ? 0.377 2.214 -24.422 1.00 60.81 182 LYS A CA 1
ATOM 1442 C C . LYS A 1 182 ? 0.431 3.413 -25.381 1.00 60.81 182 LYS A C 1
ATOM 1444 O O . LYS A 1 182 ? 0.892 4.477 -24.955 1.00 60.81 182 LYS A O 1
ATOM 1449 N N . PRO A 1 183 ? -0.039 3.289 -26.637 1.00 58.53 183 PRO A N 1
ATOM 1450 C CA . PRO A 1 183 ? 0.025 4.392 -27.584 1.00 58.53 183 PRO A CA 1
ATOM 1451 C C . PRO A 1 183 ? -0.736 5.598 -27.030 1.00 58.53 183 PRO A C 1
ATOM 1453 O O . PRO A 1 183 ? -1.853 5.474 -26.510 1.00 58.53 183 PRO A O 1
ATOM 1456 N N . ARG A 1 184 ? -0.123 6.784 -27.138 1.00 57.31 184 ARG A N 1
ATOM 1457 C CA . ARG A 1 184 ? -0.837 8.044 -26.906 1.00 57.31 184 ARG A CA 1
ATOM 1458 C C . ARG A 1 184 ? -2.029 8.072 -27.862 1.00 57.31 184 ARG A C 1
ATOM 1460 O O . ARG A 1 184 ? -1.894 7.676 -29.017 1.00 57.31 184 ARG A O 1
ATOM 1467 N N . ARG A 1 185 ? -3.192 8.543 -27.396 1.00 60.00 185 ARG A N 1
ATOM 1468 C CA . ARG A 1 185 ? -4.311 8.823 -28.306 1.00 60.00 185 ARG A CA 1
ATOM 1469 C C . ARG A 1 185 ? -3.797 9.783 -29.370 1.00 60.00 185 ARG A C 1
ATOM 1471 O O . ARG A 1 185 ? -3.311 10.853 -29.006 1.00 60.00 185 ARG A O 1
ATOM 1478 N N . ALA A 1 186 ? -3.884 9.387 -30.637 1.00 56.41 186 ALA A N 1
ATOM 1479 C CA . ALA A 1 186 ? -3.597 10.291 -31.733 1.00 56.41 186 ALA A CA 1
ATOM 1480 C C . ALA A 1 186 ? -4.489 11.527 -31.566 1.00 56.41 186 ALA A C 1
ATOM 1482 O O . ALA A 1 186 ? -5.702 11.402 -31.371 1.00 56.41 186 ALA A O 1
ATOM 1483 N N . MET A 1 187 ? -3.879 12.710 -31.595 1.00 56.88 187 MET A N 1
ATOM 1484 C CA . MET A 1 187 ? -4.640 13.918 -31.888 1.00 56.88 187 MET A CA 1
ATOM 1485 C C . MET A 1 187 ? -5.240 13.744 -33.290 1.00 56.88 187 MET A C 1
ATOM 1487 O O . MET A 1 187 ? -4.594 13.103 -34.126 1.00 56.88 187 MET A O 1
ATOM 1491 N N . PRO A 1 188 ? -6.445 14.270 -33.569 1.00 49.81 188 PRO A N 1
ATOM 1492 C CA . PRO A 1 188 ? -6.902 14.362 -34.947 1.00 49.81 188 PRO A CA 1
ATOM 1493 C C . PRO A 1 188 ? -5.831 15.126 -35.729 1.00 49.81 188 PRO A C 1
ATOM 1495 O O . PRO A 1 188 ? -5.487 16.252 -35.367 1.00 49.81 188 PRO A O 1
ATOM 1498 N N . SER A 1 189 ? -5.252 14.474 -36.739 1.00 52.00 189 SER A N 1
ATOM 1499 C CA . SER A 1 189 ? -4.323 15.145 -37.643 1.00 52.00 189 SER A CA 1
ATOM 1500 C C . SER A 1 189 ? -5.070 16.316 -38.281 1.00 52.00 189 SER A C 1
ATOM 1502 O O . SER A 1 189 ? -6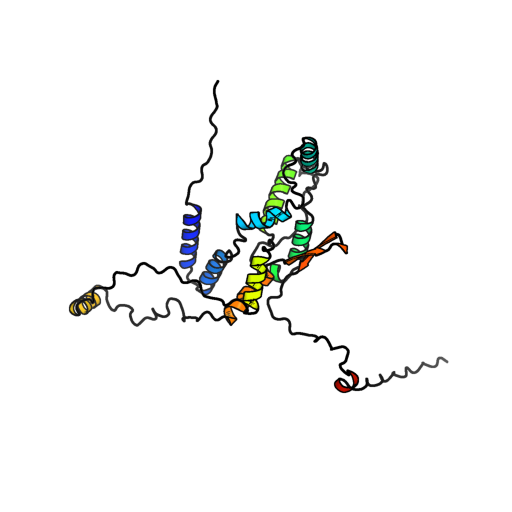.211 16.104 -38.708 1.00 52.00 189 SER A O 1
ATOM 1504 N N . PRO A 1 190 ? -4.474 17.518 -38.405 1.00 52.28 190 PRO A N 1
ATOM 1505 C CA . PRO A 1 190 ? -4.923 18.424 -39.451 1.00 52.28 190 PRO A CA 1
ATOM 1506 C C . PRO A 1 190 ? -4.865 17.656 -40.780 1.00 52.28 190 PRO A C 1
ATOM 1508 O O . PRO A 1 190 ? -3.982 16.812 -40.981 1.00 52.28 190 PRO A O 1
ATOM 1511 N N . THR A 1 191 ? -5.873 17.866 -41.622 1.00 48.91 191 THR A N 1
ATOM 1512 C CA . THR A 1 191 ? -6.088 17.105 -42.85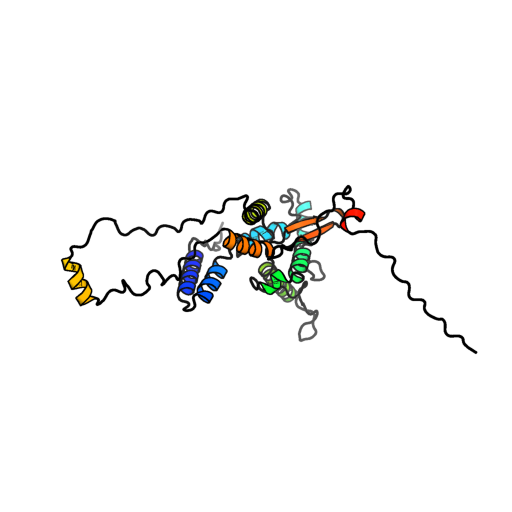4 1.00 48.91 191 THR A CA 1
ATOM 1513 C C . THR A 1 191 ? -4.830 17.133 -43.718 1.00 48.91 191 THR A C 1
ATOM 1515 O O . THR A 1 191 ? -4.338 18.202 -44.062 1.00 48.91 191 THR A O 1
ATOM 1518 N N . ALA A 1 192 ? -4.296 15.960 -44.062 1.00 53.84 192 ALA A N 1
ATOM 1519 C CA . ALA A 1 192 ? -3.155 15.866 -44.962 1.00 53.84 192 ALA A CA 1
ATOM 1520 C C . ALA A 1 192 ? -3.620 16.181 -46.390 1.00 53.84 192 ALA A C 1
ATOM 1522 O O . ALA A 1 192 ? -4.250 15.338 -47.028 1.00 53.84 192 ALA A O 1
ATOM 1523 N N . GLY A 1 193 ? -3.346 17.398 -46.863 1.00 53.16 193 GLY A N 1
ATOM 1524 C CA . GLY A 1 193 ? -3.729 17.819 -48.207 1.00 53.16 193 GLY A CA 1
ATOM 1525 C C . GLY A 1 193 ? -3.799 19.328 -48.395 1.00 53.16 193 GLY A C 1
ATOM 1526 O O . GLY A 1 193 ? -4.878 19.824 -48.674 1.00 53.16 193 GLY A O 1
ATOM 1527 N N . GLU A 1 194 ? -2.668 20.022 -48.244 1.00 52.09 194 GLU A N 1
ATOM 1528 C CA . GLU A 1 194 ? -2.351 21.293 -48.921 1.00 52.09 194 GLU A CA 1
ATOM 1529 C C . GLU A 1 194 ? -0.886 21.657 -48.607 1.00 52.09 194 GLU A C 1
ATOM 1531 O O . GLU A 1 194 ? -0.557 22.080 -47.500 1.00 52.09 194 GLU A O 1
ATOM 1536 N N . GLU A 1 195 ? 0.012 21.444 -49.574 1.00 58.00 195 GLU A N 1
ATOM 1537 C CA . GLU A 1 195 ? 1.338 22.078 -49.575 1.00 58.00 195 GLU A CA 1
ATOM 1538 C C . GLU A 1 195 ? 1.105 23.582 -49.822 1.00 58.00 195 GLU A C 1
ATOM 1540 O O . GLU A 1 195 ? 0.516 23.928 -50.853 1.00 58.00 195 GLU A O 1
ATOM 1545 N N . PRO A 1 196 ? 1.486 24.495 -48.909 1.00 53.44 196 PRO A N 1
ATOM 1546 C CA . PRO A 1 196 ? 1.251 25.918 -49.120 1.00 53.44 196 PRO A CA 1
ATOM 1547 C C . PRO A 1 196 ? 2.141 26.435 -50.265 1.00 53.44 196 PRO A C 1
ATOM 1549 O O . PRO A 1 196 ? 3.334 26.127 -50.283 1.00 53.44 196 PRO A O 1
ATOM 1552 N N . PRO A 1 197 ? 1.614 27.245 -51.204 1.00 56.72 197 PRO A N 1
ATOM 1553 C CA . PRO A 1 197 ? 2.423 27.806 -52.281 1.00 56.72 197 PRO A CA 1
ATOM 1554 C C . PRO A 1 197 ? 3.524 28.712 -51.715 1.00 56.72 197 PRO A C 1
ATOM 1556 O O . PRO A 1 197 ? 3.281 29.495 -50.791 1.00 56.72 197 PRO A O 1
ATOM 1559 N N . GLU A 1 198 ? 4.725 28.620 -52.293 1.00 58.00 198 GLU A N 1
ATOM 1560 C CA . GLU A 1 198 ? 5.966 29.210 -51.760 1.00 58.00 198 GLU A CA 1
ATOM 1561 C C . GLU A 1 198 ? 5.867 30.726 -51.489 1.00 58.00 198 GLU A C 1
ATOM 1563 O O . GLU A 1 198 ? 6.493 31.236 -50.557 1.00 58.00 198 GLU A O 1
ATOM 1568 N N . GLU A 1 199 ? 5.018 31.438 -52.235 1.00 57.97 199 GLU A N 1
ATOM 1569 C CA . GLU A 1 199 ? 4.740 32.875 -52.091 1.00 57.97 199 GLU A CA 1
ATOM 1570 C C . GLU A 1 199 ? 4.213 33.256 -50.689 1.00 57.97 199 GLU A C 1
ATOM 1572 O O . GLU A 1 199 ? 4.578 34.301 -50.138 1.00 57.97 199 GLU A O 1
ATOM 1577 N N . ASN A 1 200 ? 3.434 32.376 -50.046 1.00 59.28 200 ASN A N 1
ATOM 1578 C CA . ASN A 1 200 ? 2.897 32.603 -48.698 1.00 59.28 200 ASN A CA 1
ATOM 1579 C C . ASN A 1 200 ? 3.975 32.520 -47.600 1.00 59.28 200 ASN A C 1
ATOM 1581 O O . ASN A 1 200 ? 3.775 33.020 -46.488 1.00 59.28 200 ASN A O 1
ATOM 1585 N N . THR A 1 201 ? 5.136 31.931 -47.893 1.00 62.38 201 THR A N 1
ATOM 1586 C CA . THR A 1 201 ? 6.241 31.773 -46.930 1.00 62.38 201 THR A CA 1
ATOM 1587 C C . THR A 1 201 ? 6.913 33.109 -46.613 1.00 62.38 201 THR A C 1
ATOM 1589 O O . THR A 1 201 ? 7.298 33.359 -45.473 1.00 62.38 201 THR A O 1
ATOM 1592 N N . ILE A 1 202 ? 7.019 34.003 -47.603 1.00 69.88 202 ILE A N 1
ATOM 1593 C CA . ILE A 1 202 ? 7.637 35.328 -47.429 1.00 69.88 202 ILE A CA 1
ATOM 1594 C C . ILE A 1 202 ? 6.664 36.277 -46.721 1.00 69.88 202 ILE A C 1
ATOM 1596 O O . ILE A 1 202 ? 7.062 36.997 -45.806 1.00 69.88 202 ILE A O 1
ATOM 1600 N N . LEU A 1 203 ? 5.379 36.249 -47.094 1.00 73.50 203 LEU A N 1
ATOM 1601 C CA . LEU A 1 203 ? 4.352 37.065 -46.441 1.00 73.50 203 LEU A CA 1
ATOM 1602 C C . LEU A 1 203 ? 4.150 36.669 -44.972 1.00 73.50 203 LEU A C 1
ATOM 1604 O O . LEU A 1 203 ? 4.133 37.549 -44.114 1.00 73.50 203 LEU A O 1
ATOM 1608 N N . SER A 1 204 ? 4.084 35.372 -44.654 1.00 67.31 204 SER A N 1
ATOM 1609 C CA . SER A 1 204 ? 3.996 34.920 -43.254 1.00 67.31 204 SER A CA 1
ATOM 1610 C C . SER A 1 204 ? 5.255 35.266 -42.447 1.00 67.31 204 SER A C 1
ATOM 1612 O O . SER A 1 204 ? 5.136 35.737 -41.320 1.00 67.31 204 SER A O 1
ATOM 1614 N N . PHE A 1 205 ? 6.457 35.165 -43.029 1.00 69.50 205 PHE A N 1
ATOM 1615 C CA . PHE A 1 205 ? 7.696 35.616 -42.378 1.00 69.50 205 PHE A CA 1
ATOM 1616 C C . PHE A 1 205 ? 7.728 37.132 -42.098 1.00 69.50 205 PHE A C 1
ATOM 1618 O O . PHE A 1 205 ? 8.285 37.558 -41.088 1.00 69.50 205 PHE A O 1
ATOM 1625 N N . LEU A 1 206 ? 7.143 37.960 -42.970 1.00 76.50 206 LEU A N 1
ATOM 1626 C CA . LEU A 1 206 ? 7.077 39.415 -42.776 1.00 76.50 206 LEU A CA 1
ATOM 1627 C C . LEU A 1 206 ? 5.992 39.844 -41.775 1.00 76.50 206 LEU A C 1
ATOM 1629 O O . LEU A 1 206 ? 6.176 40.851 -41.093 1.00 76.50 206 LEU A O 1
ATOM 1633 N N . VAL A 1 207 ? 4.883 39.103 -41.684 1.00 78.56 207 VAL A N 1
ATOM 1634 C CA . VAL A 1 207 ? 3.761 39.401 -40.773 1.00 78.56 207 VAL A CA 1
ATOM 1635 C C . VAL A 1 207 ? 4.008 38.850 -39.366 1.00 78.56 207 VAL A C 1
ATOM 1637 O O . VAL A 1 207 ? 3.876 39.591 -38.393 1.00 78.56 207 VAL A O 1
ATOM 1640 N N . ASP A 1 208 ? 4.407 37.581 -39.251 1.00 71.31 208 ASP A N 1
ATOM 1641 C CA . ASP A 1 208 ? 4.601 36.893 -37.964 1.00 71.31 208 ASP A CA 1
ATOM 1642 C C . ASP A 1 208 ? 6.056 36.961 -37.459 1.00 71.31 208 ASP A C 1
ATOM 1644 O O . ASP A 1 208 ? 6.354 36.600 -36.316 1.00 71.31 208 ASP A O 1
ATOM 1648 N N . GLY A 1 209 ? 6.979 37.429 -38.305 1.00 69.31 209 GLY A N 1
ATOM 1649 C CA . GLY A 1 209 ? 8.414 37.446 -38.040 1.00 69.31 209 GLY A CA 1
ATOM 1650 C C . GLY A 1 209 ? 9.095 36.085 -38.264 1.00 69.31 209 GLY A C 1
ATOM 1651 O O . GLY A 1 209 ? 8.492 35.135 -38.775 1.00 69.31 209 GLY A O 1
ATOM 1652 N N . PRO A 1 210 ? 10.377 35.951 -37.871 1.00 66.75 210 PRO A N 1
ATOM 1653 C CA . PRO A 1 210 ? 11.094 34.684 -37.947 1.00 66.75 210 PRO A CA 1
ATOM 1654 C C . PRO A 1 210 ? 10.456 33.626 -37.034 1.00 66.75 210 PRO A C 1
ATOM 1656 O O . PRO A 1 210 ? 10.686 33.588 -35.822 1.00 66.75 210 PRO A O 1
ATOM 1659 N N . GLN A 1 211 ? 9.682 32.734 -37.658 1.00 61.69 211 GLN A N 1
ATOM 1660 C CA . GLN A 1 211 ? 9.140 31.508 -37.072 1.00 61.69 211 GLN A CA 1
ATOM 1661 C C . GLN A 1 211 ? 10.248 30.734 -36.328 1.00 61.69 211 GLN A C 1
ATOM 1663 O O . GLN A 1 211 ? 11.379 30.622 -36.808 1.00 61.69 211 GLN A O 1
ATOM 1668 N N . LYS A 1 212 ? 9.936 30.159 -35.158 1.00 55.12 212 LYS A N 1
ATOM 1669 C CA . LYS A 1 212 ? 10.910 29.511 -34.246 1.00 55.12 212 LYS A CA 1
ATOM 1670 C C . LYS A 1 212 ? 11.436 28.139 -34.716 1.00 55.12 212 LYS A C 1
ATOM 1672 O O . LYS A 1 212 ? 11.830 27.308 -33.899 1.00 55.12 212 LYS A O 1
ATOM 1677 N N . SER A 1 213 ? 11.529 27.915 -36.026 1.00 52.31 213 SER A N 1
ATOM 1678 C CA . SER A 1 213 ? 11.926 26.648 -36.665 1.00 52.31 213 SER A CA 1
ATOM 1679 C C . SER A 1 213 ? 13.271 26.080 -36.178 1.00 52.31 213 SER A C 1
ATOM 1681 O O . SER A 1 213 ? 13.462 24.863 -36.132 1.00 52.31 213 SER A O 1
ATOM 1683 N N . HIS A 1 214 ? 14.201 26.951 -35.773 1.00 50.97 214 HIS A N 1
ATOM 1684 C CA . HIS A 1 214 ? 15.517 26.577 -35.243 1.00 50.97 214 HIS A CA 1
ATOM 1685 C C . HIS A 1 214 ? 15.619 26.642 -33.707 1.00 50.97 214 HIS A C 1
ATOM 1687 O O . HIS A 1 214 ? 16.615 26.190 -33.137 1.00 50.97 214 HIS A O 1
ATOM 1693 N N . THR A 1 215 ? 14.624 27.191 -33.002 1.00 54.56 215 THR A N 1
ATOM 1694 C CA . THR A 1 215 ? 14.728 27.521 -31.570 1.00 54.56 215 THR A CA 1
ATOM 1695 C C . THR A 1 215 ? 14.256 26.375 -30.675 1.00 54.56 215 THR A C 1
ATOM 1697 O O . THR A 1 215 ? 13.195 26.437 -30.064 1.00 54.56 215 THR A O 1
ATOM 1700 N N . PHE A 1 216 ? 15.067 25.316 -30.577 1.00 49.28 216 PHE A N 1
ATOM 1701 C CA . PHE A 1 216 ? 14.905 24.205 -29.621 1.00 49.28 216 PHE A CA 1
ATOM 1702 C C . PHE A 1 216 ? 13.519 23.526 -29.570 1.00 49.28 216 PHE A C 1
ATOM 1704 O O . PHE A 1 216 ? 13.265 22.775 -28.639 1.00 49.28 216 PHE A O 1
ATOM 1711 N N . GLU A 1 217 ? 12.633 23.702 -30.552 1.00 56.28 217 GLU A N 1
ATOM 1712 C CA . GLU A 1 217 ? 11.240 23.227 -30.478 1.00 56.28 217 GLU A CA 1
ATOM 1713 C C . GLU A 1 217 ? 11.143 21.695 -30.344 1.00 56.28 217 GLU A C 1
ATOM 1715 O O . GLU A 1 217 ? 10.433 21.177 -29.483 1.00 56.28 217 GLU A O 1
ATOM 1720 N N . LYS A 1 218 ? 12.018 20.970 -31.058 1.00 53.75 218 LYS A N 1
ATOM 1721 C CA . LYS A 1 218 ? 12.263 19.515 -30.911 1.00 53.75 218 LYS A CA 1
ATOM 1722 C C . LYS A 1 218 ? 12.749 19.082 -29.513 1.00 53.75 218 LYS A C 1
ATOM 1724 O O . LYS A 1 218 ? 12.850 17.887 -29.248 1.00 53.75 218 LYS A O 1
ATOM 1729 N N . TYR A 1 219 ? 13.073 20.040 -28.649 1.00 50.84 219 TYR A N 1
ATOM 1730 C CA . TYR A 1 219 ? 13.569 19.885 -27.283 1.00 50.84 219 TYR A CA 1
ATOM 1731 C C . TYR A 1 219 ? 12.741 20.674 -26.246 1.00 50.84 219 TYR A C 1
ATOM 1733 O O . TYR A 1 219 ? 13.101 20.673 -25.069 1.00 50.84 219 TYR A O 1
ATOM 1741 N N . VAL A 1 220 ? 11.622 21.311 -26.629 1.00 50.09 220 VAL A N 1
ATOM 1742 C CA . VAL A 1 220 ? 10.698 21.990 -25.691 1.00 50.09 220 VAL A CA 1
ATOM 1743 C C . VAL A 1 220 ? 9.991 20.977 -24.777 1.00 50.09 220 VAL A C 1
ATOM 1745 O O . VAL A 1 220 ? 9.712 21.276 -23.617 1.00 50.09 220 VAL A O 1
ATOM 1748 N N . GLU A 1 221 ? 9.794 19.740 -25.247 1.00 53.84 221 GLU A N 1
ATOM 1749 C CA . GLU A 1 221 ? 9.391 18.592 -24.413 1.00 53.84 221 GLU A CA 1
ATOM 1750 C C . GLU A 1 221 ? 10.583 17.911 -23.690 1.00 53.84 221 GLU A C 1
ATOM 1752 O O . GLU A 1 221 ? 10.411 16.882 -23.035 1.00 53.84 221 GLU A O 1
ATOM 1757 N N . GLY A 1 222 ? 11.791 18.479 -23.776 1.00 58.06 222 GLY A N 1
ATOM 1758 C CA . GLY A 1 222 ? 13.047 17.900 -23.290 1.00 58.06 222 GLY A CA 1
ATOM 1759 C C . GLY A 1 222 ? 13.759 17.021 -24.327 1.00 58.06 222 GLY A C 1
ATOM 1760 O O . GLY A 1 222 ? 13.361 16.925 -25.486 1.00 58.06 222 GLY A O 1
ATOM 1761 N N . ARG A 1 223 ? 14.847 16.352 -23.920 1.00 52.28 223 ARG A N 1
ATOM 1762 C CA . ARG A 1 223 ? 15.510 15.343 -24.765 1.00 52.28 223 ARG A CA 1
ATOM 1763 C C . ARG A 1 223 ? 14.565 14.140 -24.927 1.00 52.28 223 ARG A C 1
ATOM 1765 O O . ARG A 1 223 ? 14.049 13.675 -23.911 1.00 52.28 223 ARG A O 1
ATOM 1772 N N . PRO A 1 224 ? 14.364 13.582 -26.137 1.00 57.94 224 PRO A N 1
ATOM 1773 C CA . PRO A 1 224 ? 13.525 12.399 -26.315 1.00 57.94 224 PRO A CA 1
ATOM 1774 C C . PRO A 1 224 ? 14.145 11.195 -25.593 1.00 57.94 224 PRO A C 1
ATOM 1776 O O . PRO A 1 224 ? 15.075 10.552 -26.081 1.00 57.94 224 PRO A O 1
ATOM 1779 N N . HIS A 1 225 ? 13.640 10.901 -24.398 1.00 54.66 225 HIS A N 1
ATOM 1780 C CA . HIS A 1 225 ? 14.038 9.734 -23.629 1.00 54.66 225 HIS A CA 1
ATOM 1781 C C . HIS A 1 225 ? 13.294 8.507 -24.153 1.00 54.66 225 HIS A C 1
ATOM 1783 O O . HIS A 1 225 ? 12.092 8.355 -23.933 1.00 54.66 225 HIS A O 1
ATOM 1789 N N . VAL A 1 226 ? 14.022 7.604 -24.814 1.00 67.12 226 VAL A N 1
ATOM 1790 C CA . VAL A 1 226 ? 13.512 6.263 -25.116 1.00 67.12 226 VAL A CA 1
ATOM 1791 C C . VAL A 1 226 ? 13.212 5.575 -23.787 1.00 67.12 226 VAL A C 1
ATOM 1793 O O . VAL A 1 226 ? 14.110 5.339 -22.975 1.00 67.12 226 VAL A O 1
ATOM 1796 N N . ILE A 1 227 ? 11.936 5.282 -23.548 1.00 69.81 227 ILE A N 1
ATOM 1797 C CA . ILE A 1 227 ? 11.500 4.574 -22.349 1.00 69.81 227 ILE A CA 1
ATOM 1798 C C . ILE A 1 227 ? 11.982 3.126 -22.484 1.00 69.81 227 ILE A C 1
ATOM 1800 O O . ILE A 1 227 ? 11.442 2.349 -23.263 1.00 69.81 227 ILE A O 1
ATOM 1804 N N . THR A 1 228 ? 13.048 2.784 -21.763 1.00 78.44 228 THR A N 1
ATOM 1805 C CA . THR A 1 228 ? 13.651 1.445 -21.799 1.00 78.44 228 THR A CA 1
ATOM 1806 C C . THR A 1 228 ? 13.011 0.522 -20.768 1.00 78.44 228 THR A C 1
ATOM 1808 O O . THR A 1 228 ? 12.618 0.966 -19.688 1.00 78.44 228 THR A O 1
ATOM 1811 N N . TYR A 1 229 ? 13.008 -0.785 -21.044 1.00 81.00 229 TYR A N 1
ATOM 1812 C CA . TYR A 1 229 ? 12.587 -1.803 -20.075 1.00 81.00 229 TYR A CA 1
ATOM 1813 C C . TYR A 1 229 ? 13.317 -1.655 -18.724 1.00 81.00 229 TYR A C 1
ATOM 1815 O O . TYR A 1 229 ? 12.683 -1.638 -17.677 1.00 81.00 229 TYR A O 1
ATOM 1823 N N . ARG A 1 230 ? 14.636 -1.395 -18.734 1.00 82.69 230 ARG A N 1
ATOM 1824 C CA . ARG A 1 230 ? 15.453 -1.137 -17.527 1.00 82.69 230 ARG A CA 1
ATOM 1825 C C . ARG A 1 230 ? 15.000 0.084 -16.709 1.00 82.69 230 ARG A C 1
ATOM 1827 O O . ARG A 1 230 ? 15.230 0.128 -15.500 1.00 82.69 230 ARG A O 1
ATOM 1834 N N . LEU A 1 231 ? 14.413 1.102 -17.344 1.00 78.19 231 LEU A N 1
ATOM 1835 C CA . LEU A 1 231 ? 13.818 2.237 -16.632 1.00 78.19 231 LEU A CA 1
ATOM 1836 C C . LEU A 1 231 ? 12.495 1.823 -15.977 1.00 78.19 231 LEU A C 1
ATOM 1838 O O . LEU A 1 231 ? 12.256 2.163 -14.820 1.00 78.19 231 LEU A O 1
ATOM 1842 N N . MET A 1 232 ? 11.664 1.072 -16.701 1.00 80.12 232 MET A N 1
ATOM 1843 C CA . MET A 1 232 ? 10.358 0.625 -16.221 1.00 80.12 232 MET A CA 1
ATOM 1844 C C . MET A 1 232 ? 10.455 -0.432 -15.120 1.00 80.12 232 MET A C 1
ATOM 1846 O O . MET A 1 232 ? 9.784 -0.274 -14.105 1.00 80.12 232 MET A O 1
ATOM 1850 N N . SER A 1 233 ? 11.362 -1.408 -15.212 1.00 83.62 233 SER A N 1
ATOM 1851 C CA . SER A 1 233 ? 11.569 -2.415 -14.159 1.00 83.62 233 SER A CA 1
ATOM 1852 C C . SER A 1 233 ? 11.979 -1.799 -12.822 1.00 83.62 233 SER A C 1
ATOM 1854 O O . SER A 1 233 ? 11.507 -2.218 -11.767 1.00 83.62 233 SER A O 1
ATOM 1856 N N . ARG A 1 234 ? 12.758 -0.710 -12.844 1.00 80.50 234 ARG A N 1
ATOM 1857 C CA . ARG A 1 234 ? 13.061 0.099 -11.650 1.00 80.50 234 ARG A CA 1
ATOM 1858 C C . ARG A 1 234 ? 11.839 0.825 -11.079 1.00 80.50 234 ARG A C 1
ATOM 1860 O O . ARG A 1 234 ? 11.797 1.059 -9.873 1.00 80.50 234 ARG A O 1
ATOM 1867 N N . ILE A 1 235 ? 10.871 1.207 -11.912 1.00 81.00 235 ILE A N 1
ATOM 1868 C CA . ILE A 1 235 ? 9.619 1.831 -11.464 1.00 81.00 235 ILE A CA 1
ATOM 1869 C C . ILE A 1 235 ? 8.651 0.769 -10.933 1.00 81.00 235 ILE A C 1
ATOM 1871 O O . ILE A 1 235 ? 8.134 0.952 -9.834 1.00 81.00 235 ILE A O 1
ATOM 1875 N N . TRP A 1 236 ? 8.471 -0.364 -11.617 1.00 84.19 236 TRP A N 1
ATOM 1876 C CA . TRP A 1 236 ? 7.639 -1.465 -11.118 1.00 84.19 236 TRP A CA 1
ATOM 1877 C C . TRP A 1 236 ? 8.158 -2.013 -9.793 1.00 84.19 236 TRP A C 1
ATOM 1879 O O . TRP A 1 236 ? 7.364 -2.182 -8.879 1.00 84.19 236 TRP A O 1
ATOM 1889 N N . ARG A 1 237 ? 9.479 -2.140 -9.607 1.00 85.19 237 ARG A N 1
ATOM 1890 C CA . ARG A 1 237 ? 10.070 -2.478 -8.299 1.00 85.19 237 ARG A CA 1
ATOM 1891 C C . ARG A 1 237 ? 9.741 -1.456 -7.211 1.00 85.19 237 ARG A C 1
ATOM 1893 O O . ARG A 1 237 ? 9.417 -1.847 -6.099 1.00 85.19 237 ARG A O 1
ATOM 1900 N N . ARG A 1 238 ? 9.733 -0.151 -7.506 1.00 83.44 238 ARG A N 1
ATOM 1901 C CA . ARG A 1 238 ? 9.257 0.856 -6.535 1.00 83.44 238 ARG A CA 1
ATOM 1902 C C . ARG A 1 238 ? 7.770 0.694 -6.219 1.00 83.44 238 ARG A C 1
ATOM 1904 O O . ARG A 1 238 ? 7.391 0.852 -5.068 1.00 83.44 238 ARG A O 1
ATOM 1911 N N . ILE A 1 239 ? 6.939 0.363 -7.208 1.00 84.88 239 ILE A N 1
ATOM 1912 C CA . ILE A 1 239 ? 5.509 0.082 -6.999 1.00 84.88 239 ILE A CA 1
ATOM 1913 C C . ILE A 1 239 ? 5.329 -1.199 -6.163 1.00 84.88 239 ILE A C 1
ATOM 1915 O O . ILE A 1 239 ? 4.499 -1.206 -5.255 1.00 84.88 239 ILE A O 1
ATOM 1919 N N . SER A 1 240 ? 6.154 -2.227 -6.399 1.00 87.19 240 SER A N 1
ATOM 1920 C CA . SER A 1 240 ? 6.176 -3.503 -5.668 1.00 87.19 240 SER A CA 1
ATOM 1921 C C . SER A 1 240 ? 6.353 -3.291 -4.156 1.00 87.19 240 SER A C 1
ATOM 1923 O O . SER A 1 240 ? 5.566 -3.790 -3.356 1.00 87.19 240 SER A O 1
ATOM 1925 N N . CYS A 1 241 ? 7.250 -2.379 -3.757 1.00 86.88 241 CYS A N 1
ATOM 1926 C CA . CYS A 1 241 ? 7.471 -1.971 -2.361 1.00 86.88 241 CYS A CA 1
ATOM 1927 C C . CYS A 1 241 ? 6.260 -1.327 -1.665 1.00 86.88 241 CYS A C 1
ATOM 1929 O O . CYS A 1 241 ? 6.279 -1.115 -0.451 1.00 86.88 241 CYS A O 1
ATOM 1931 N N . HIS A 1 242 ? 5.236 -0.942 -2.426 1.00 84.94 242 HIS A N 1
ATOM 1932 C CA . HIS A 1 242 ? 3.993 -0.355 -1.928 1.00 84.94 242 HIS A CA 1
ATOM 1933 C C . HIS A 1 242 ? 2.808 -1.318 -2.043 1.00 84.94 242 HIS A C 1
ATOM 1935 O O . HIS A 1 242 ? 1.666 -0.927 -1.786 1.00 84.94 242 HIS A O 1
ATOM 1941 N N . VAL A 1 243 ? 3.059 -2.576 -2.410 1.00 89.75 243 VAL A N 1
ATOM 1942 C CA . VAL A 1 243 ? 2.075 -3.657 -2.387 1.00 89.75 243 VAL A CA 1
ATOM 1943 C C . VAL A 1 243 ? 2.347 -4.519 -1.158 1.00 89.75 243 VAL A C 1
ATOM 1945 O O . VAL A 1 243 ? 3.365 -5.206 -1.129 1.00 89.75 243 VAL A O 1
ATOM 1948 N N . PRO A 1 244 ? 1.471 -4.510 -0.141 1.00 92.50 244 PRO A N 1
ATOM 1949 C CA . PRO A 1 244 ? 1.526 -5.547 0.874 1.00 92.50 244 PRO A CA 1
ATOM 1950 C C . PRO A 1 244 ? 1.070 -6.857 0.227 1.00 92.50 244 PRO A C 1
ATOM 1952 O O . PRO A 1 244 ? -0.070 -6.947 -0.244 1.00 92.50 244 PRO A O 1
ATOM 1955 N N . ARG A 1 245 ? 1.940 -7.870 0.199 1.00 91.44 245 ARG A N 1
ATOM 1956 C CA . ARG A 1 245 ? 1.520 -9.245 -0.096 1.00 91.44 245 ARG A CA 1
ATOM 1957 C C . ARG A 1 245 ? 1.041 -9.853 1.223 1.00 91.44 245 ARG A C 1
ATOM 1959 O O . ARG A 1 245 ? 1.819 -9.967 2.165 1.00 91.44 245 ARG A O 1
ATOM 1966 N N . MET A 1 246 ? -0.253 -10.160 1.307 1.00 89.56 246 MET A N 1
ATOM 1967 C CA . MET A 1 246 ? -0.883 -10.724 2.505 1.00 89.56 246 MET A CA 1
ATOM 1968 C C . MET A 1 246 ? -1.081 -12.230 2.337 1.00 89.56 246 MET A C 1
ATOM 1970 O O . MET A 1 246 ? -1.718 -12.652 1.371 1.00 89.56 246 MET A O 1
ATOM 1974 N N . SER A 1 247 ? -0.595 -13.013 3.296 1.00 89.44 247 SER A N 1
ATOM 1975 C CA . SER A 1 247 ? -0.927 -14.428 3.480 1.00 89.44 247 SER A CA 1
ATOM 1976 C C . SER A 1 247 ? -1.590 -14.631 4.843 1.00 89.44 247 SER A C 1
ATOM 1978 O O . SER A 1 247 ? -1.374 -13.860 5.783 1.00 89.44 247 SER A O 1
ATOM 1980 N N . TRP A 1 248 ? -2.438 -15.650 4.940 1.00 87.31 248 TRP A N 1
ATOM 1981 C CA . TRP A 1 248 ? -2.964 -16.117 6.216 1.00 87.31 248 TRP A CA 1
ATO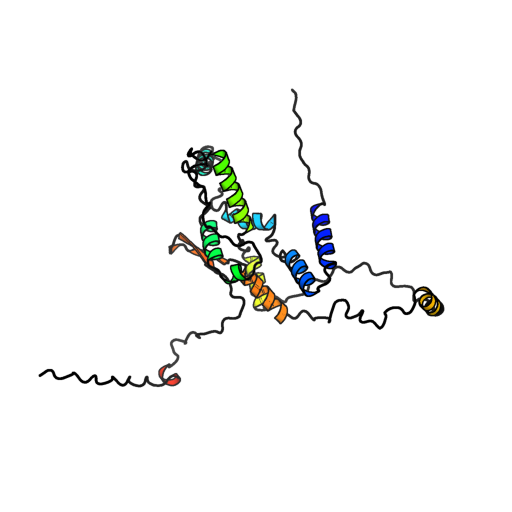M 1982 C C . TRP A 1 248 ? -2.111 -17.291 6.690 1.00 87.31 248 TRP A C 1
ATOM 1984 O O . TRP A 1 248 ? -2.010 -18.292 5.984 1.00 87.31 248 TRP A O 1
ATOM 1994 N N . ASP A 1 249 ? -1.507 -17.159 7.868 1.00 88.62 249 ASP A N 1
ATOM 1995 C CA . ASP A 1 249 ? -0.692 -18.209 8.469 1.00 88.62 249 ASP A CA 1
ATOM 1996 C C . ASP A 1 249 ? -1.575 -18.994 9.451 1.00 88.62 249 ASP A C 1
ATOM 1998 O O . ASP A 1 249 ? -1.907 -18.505 10.539 1.00 88.62 249 ASP A O 1
ATOM 2002 N N . GLU A 1 250 ? -1.968 -20.210 9.061 1.00 90.25 250 GLU A N 1
ATOM 2003 C CA . GLU A 1 250 ? -2.887 -21.062 9.831 1.00 90.25 250 GLU A CA 1
ATOM 2004 C C . GLU A 1 250 ? -2.316 -21.452 11.203 1.00 90.25 250 GLU A C 1
ATOM 2006 O O . GLU A 1 250 ? -3.026 -21.365 12.203 1.00 90.25 250 GLU A O 1
ATOM 2011 N N . GLU A 1 251 ? -1.019 -21.779 11.274 1.00 88.44 251 GLU A N 1
ATOM 2012 C CA . GLU A 1 251 ? -0.312 -22.172 12.507 1.00 88.44 251 GLU A CA 1
ATOM 2013 C C . GLU A 1 251 ? -0.446 -21.148 13.644 1.00 88.44 251 GLU A C 1
ATOM 2015 O O . GLU A 1 251 ? -0.555 -21.503 14.818 1.00 88.44 251 GLU A O 1
ATOM 2020 N N . TRP A 1 252 ? -0.421 -19.860 13.295 1.00 83.81 252 TRP A N 1
ATOM 2021 C CA . TRP A 1 252 ? -0.381 -18.752 14.251 1.00 83.81 252 TRP A CA 1
ATOM 2022 C C . TRP A 1 252 ? -1.691 -17.965 14.304 1.00 83.81 252 TRP A C 1
ATOM 2024 O O . TRP A 1 252 ? -1.780 -17.008 15.082 1.00 83.81 252 TRP A O 1
ATOM 2034 N N . SER A 1 253 ? -2.678 -18.341 13.476 1.00 84.31 253 SER A N 1
ATOM 2035 C CA . SER A 1 253 ? -3.945 -17.634 13.252 1.00 84.31 253 SER A CA 1
ATOM 2036 C C . SER A 1 253 ? -3.742 -16.123 13.045 1.00 84.31 253 SER A C 1
ATOM 2038 O O . SER A 1 253 ? -4.411 -15.286 13.667 1.00 84.31 253 SER A O 1
ATOM 2040 N N . LYS A 1 254 ? -2.759 -15.758 12.212 1.00 87.25 254 LYS A N 1
ATOM 2041 C CA . LYS A 1 254 ? -2.319 -14.370 11.999 1.00 87.25 254 LYS A CA 1
ATOM 2042 C C . LYS A 1 254 ? -2.138 -14.065 10.519 1.00 87.25 254 LYS A C 1
ATOM 2044 O O . LYS A 1 254 ? -1.757 -14.910 9.722 1.00 87.25 254 LYS A O 1
ATOM 2049 N N . TRP A 1 255 ? -2.345 -12.796 10.183 1.00 88.94 255 TRP A N 1
ATOM 2050 C CA . TRP A 1 255 ? -1.983 -12.256 8.879 1.00 88.94 255 TRP A CA 1
ATOM 2051 C C . TRP A 1 255 ? -0.487 -11.974 8.824 1.00 88.94 255 TRP A C 1
ATOM 2053 O O . TRP A 1 255 ? 0.017 -11.121 9.563 1.00 88.94 255 TRP A O 1
ATOM 2063 N N . ASN A 1 256 ? 0.192 -12.656 7.914 1.00 91.50 256 ASN A N 1
ATOM 2064 C CA . ASN A 1 256 ? 1.567 -12.386 7.544 1.00 91.50 256 ASN A CA 1
ATOM 2065 C C . ASN A 1 256 ? 1.579 -11.454 6.329 1.00 91.50 256 ASN A C 1
ATOM 2067 O O . ASN A 1 256 ? 0.729 -11.533 5.439 1.00 91.50 256 ASN A O 1
ATOM 2071 N N . ILE A 1 257 ? 2.465 -10.461 6.366 1.00 93.75 257 ILE A N 1
ATOM 2072 C CA . ILE A 1 257 ? 2.430 -9.320 5.451 1.00 93.75 257 ILE A CA 1
ATOM 2073 C C . ILE A 1 257 ? 3.857 -8.961 5.072 1.00 93.75 257 ILE A C 1
ATOM 2075 O O . ILE A 1 257 ? 4.559 -8.284 5.832 1.00 93.75 257 ILE A O 1
ATOM 2079 N N . SER A 1 258 ? 4.256 -9.399 3.882 1.00 91.38 258 SER A N 1
ATOM 2080 C CA . SER A 1 258 ? 5.559 -9.102 3.299 1.00 91.38 258 SER A CA 1
ATOM 2081 C C . SER A 1 258 ? 5.494 -7.879 2.378 1.00 91.38 258 SER A C 1
ATOM 2083 O O . SER A 1 258 ? 4.446 -7.519 1.829 1.00 91.38 258 SER A O 1
ATOM 2085 N N . TRP A 1 259 ? 6.641 -7.215 2.235 1.00 91.19 259 TRP A N 1
ATOM 2086 C CA . TRP A 1 259 ? 6.838 -6.049 1.378 1.00 91.19 259 TRP A CA 1
ATOM 2087 C C . TRP A 1 259 ? 8.137 -6.216 0.594 1.00 91.19 259 TRP A C 1
ATOM 2089 O O . TRP A 1 259 ? 9.136 -6.665 1.155 1.00 91.19 259 TRP A O 1
ATOM 2099 N N . ASP A 1 260 ? 8.147 -5.785 -0.664 1.00 89.88 260 ASP A N 1
ATOM 2100 C CA . ASP A 1 260 ? 9.355 -5.823 -1.491 1.00 89.88 260 ASP A CA 1
ATOM 2101 C C . ASP A 1 260 ? 10.371 -4.728 -1.158 1.00 89.88 260 ASP A C 1
ATOM 2103 O O . ASP A 1 260 ? 10.051 -3.661 -0.619 1.00 89.88 260 ASP A O 1
ATOM 2107 N N . THR A 1 261 ? 11.612 -4.955 -1.590 1.00 86.00 261 THR A N 1
ATOM 2108 C CA . THR A 1 261 ? 12.713 -3.990 -1.520 1.00 86.00 261 THR A CA 1
ATOM 2109 C C . THR A 1 261 ? 12.971 -3.304 -2.872 1.00 86.00 261 THR A C 1
ATOM 2111 O O . THR A 1 261 ? 12.985 -3.956 -3.914 1.00 86.00 261 THR A O 1
ATOM 2114 N N . PRO A 1 262 ? 13.262 -1.986 -2.902 1.00 78.00 262 PRO A N 1
ATOM 2115 C CA . PRO A 1 262 ? 13.349 -1.213 -4.152 1.00 78.00 262 PRO A CA 1
ATOM 2116 C C . PRO A 1 262 ? 14.670 -1.408 -4.911 1.00 78.00 262 PRO A C 1
ATOM 2118 O O . PRO A 1 262 ? 14.875 -0.824 -5.978 1.00 78.00 262 PRO A O 1
ATOM 2121 N N . LYS A 1 263 ? 15.593 -2.174 -4.329 1.00 78.12 263 LYS A N 1
ATOM 2122 C CA . LYS A 1 263 ? 16.867 -2.593 -4.906 1.00 78.12 263 LYS A CA 1
ATOM 2123 C C . LYS A 1 263 ? 16.865 -4.114 -4.944 1.00 78.12 263 LYS A C 1
ATOM 2125 O O . LYS A 1 263 ? 16.365 -4.730 -4.004 1.00 78.12 263 LYS A O 1
ATOM 2130 N N . ASP A 1 264 ? 17.475 -4.686 -5.976 1.00 72.88 264 ASP A N 1
ATOM 2131 C CA . ASP A 1 264 ? 17.951 -6.063 -5.914 1.00 72.88 264 ASP A CA 1
ATOM 2132 C C . ASP A 1 264 ? 18.854 -6.206 -4.689 1.00 72.88 264 ASP A C 1
ATOM 2134 O O . ASP A 1 264 ? 19.874 -5.516 -4.575 1.00 72.88 264 ASP A O 1
ATOM 2138 N N . LEU A 1 265 ? 18.444 -7.055 -3.749 1.00 66.56 265 LEU A N 1
ATOM 2139 C CA . LEU A 1 265 ? 19.345 -7.518 -2.710 1.00 66.56 265 LEU A CA 1
ATOM 2140 C C . LEU A 1 265 ? 20.373 -8.419 -3.406 1.00 66.56 265 LEU A C 1
ATOM 2142 O O . LEU A 1 265 ? 19.964 -9.322 -4.138 1.00 66.56 265 LEU A O 1
ATOM 2146 N N . PRO A 1 266 ? 21.687 -8.184 -3.239 1.00 69.69 266 PRO A N 1
ATOM 2147 C CA . PRO A 1 266 ? 22.668 -9.144 -3.718 1.00 69.69 266 PRO A CA 1
ATOM 2148 C C . PRO A 1 266 ? 22.391 -10.480 -3.027 1.00 69.69 266 PRO A C 1
ATOM 2150 O O . PRO A 1 266 ? 22.095 -10.503 -1.832 1.00 69.69 266 PRO A O 1
ATOM 2153 N N . GLN A 1 267 ? 22.472 -11.581 -3.768 1.00 70.38 267 GLN A N 1
ATOM 2154 C CA . GLN A 1 267 ? 22.298 -12.918 -3.213 1.00 70.38 267 GLN A CA 1
ATOM 2155 C C . GLN A 1 267 ? 23.458 -13.196 -2.242 1.00 70.38 267 GLN A C 1
ATOM 2157 O O . GLN A 1 267 ? 24.567 -13.511 -2.662 1.00 70.38 267 GLN A O 1
ATOM 2162 N N . VAL A 1 268 ? 23.219 -12.971 -0.943 1.00 73.25 268 VAL A N 1
ATOM 2163 C CA . VAL A 1 268 ? 24.260 -13.012 0.106 1.00 73.25 268 VAL A CA 1
ATOM 2164 C C . VAL A 1 268 ? 24.737 -14.441 0.365 1.00 73.25 268 VAL A C 1
ATOM 2166 O O . VAL A 1 268 ? 25.900 -14.652 0.694 1.00 73.25 268 VAL A O 1
ATOM 2169 N N . ALA A 1 269 ? 23.847 -15.415 0.182 1.00 73.38 269 ALA A N 1
ATOM 2170 C CA . ALA A 1 269 ? 24.149 -16.833 0.226 1.00 73.38 269 ALA A CA 1
ATOM 2171 C C . ALA A 1 269 ? 23.542 -17.517 -1.001 1.00 73.38 269 ALA A C 1
ATOM 2173 O O . ALA A 1 269 ? 22.392 -17.260 -1.366 1.00 73.38 269 ALA A O 1
ATOM 2174 N N . PHE A 1 270 ? 24.319 -18.403 -1.614 1.00 73.94 270 PHE A N 1
ATOM 2175 C CA . PHE A 1 270 ? 23.778 -19.461 -2.456 1.00 73.94 270 PHE A CA 1
ATOM 2176 C C . PHE A 1 270 ? 23.418 -20.636 -1.552 1.00 73.94 270 PHE A C 1
ATOM 2178 O O . PHE A 1 270 ? 24.124 -20.897 -0.575 1.00 73.94 270 PHE A O 1
ATOM 2185 N N . GLU A 1 271 ? 22.347 -21.352 -1.880 1.00 74.25 271 GLU A N 1
ATOM 2186 C CA . GLU A 1 271 ? 22.103 -22.659 -1.280 1.00 74.25 271 GLU A CA 1
ATOM 2187 C C . GLU A 1 271 ? 23.255 -23.578 -1.690 1.00 74.25 271 GLU A C 1
ATOM 2189 O O . GLU A 1 271 ? 23.452 -23.889 -2.867 1.00 74.25 271 GLU A O 1
ATOM 2194 N N . VAL A 1 272 ? 24.074 -23.948 -0.708 1.00 73.44 272 VAL A N 1
ATOM 2195 C CA . VAL A 1 272 ? 25.124 -24.942 -0.892 1.00 73.44 272 VAL A CA 1
ATOM 2196 C C . VAL A 1 272 ? 24.411 -26.267 -1.122 1.00 73.44 272 VAL A C 1
ATOM 2198 O O . VAL A 1 272 ? 23.776 -26.786 -0.209 1.00 73.44 272 VAL A O 1
ATOM 2201 N N . LEU A 1 273 ? 24.505 -26.802 -2.342 1.00 76.31 273 LEU A N 1
ATOM 2202 C CA . LEU A 1 273 ? 24.054 -28.161 -2.638 1.00 76.31 273 LEU A CA 1
ATOM 2203 C C . LEU A 1 273 ? 24.683 -29.106 -1.608 1.00 76.31 273 LEU A C 1
ATOM 2205 O O . LEU A 1 273 ? 25.897 -29.068 -1.434 1.00 76.31 273 LEU A O 1
ATOM 2209 N N . GLU A 1 274 ? 23.890 -29.960 -0.960 1.00 73.69 274 GLU A N 1
ATOM 2210 C CA . GLU A 1 274 ? 24.329 -30.787 0.185 1.00 73.69 274 GLU A CA 1
ATOM 2211 C C . GLU A 1 274 ? 25.556 -31.673 -0.121 1.00 73.69 274 GLU A C 1
ATOM 2213 O O . GLU A 1 274 ? 26.309 -32.046 0.773 1.00 73.69 274 GLU A O 1
ATOM 2218 N N . ASN A 1 275 ? 25.796 -31.953 -1.406 1.00 73.81 275 ASN A N 1
ATOM 2219 C CA . ASN A 1 275 ? 26.922 -32.735 -1.921 1.00 73.81 275 ASN A CA 1
ATOM 2220 C C . ASN A 1 275 ? 28.190 -31.903 -2.226 1.00 73.81 275 ASN A C 1
ATOM 2222 O O . ASN A 1 275 ? 29.176 -32.447 -2.730 1.00 73.81 275 ASN A O 1
ATOM 2226 N N . ALA A 1 276 ? 28.181 -30.586 -2.003 1.00 68.94 276 ALA A N 1
ATOM 2227 C CA . ALA A 1 276 ? 29.323 -29.717 -2.268 1.00 68.94 276 ALA A CA 1
ATOM 2228 C C . ALA A 1 276 ? 30.376 -29.864 -1.161 1.00 68.94 276 ALA A C 1
ATOM 2230 O O . ALA A 1 276 ? 30.130 -29.568 0.006 1.00 68.94 276 ALA A O 1
ATOM 2231 N N . ASN A 1 277 ? 31.577 -30.304 -1.538 1.00 73.69 277 ASN A N 1
ATOM 2232 C CA . ASN A 1 277 ? 32.649 -30.600 -0.594 1.00 73.69 277 ASN A CA 1
ATOM 2233 C C . ASN A 1 277 ? 33.301 -29.305 -0.063 1.00 73.69 277 ASN A C 1
ATOM 2235 O O . ASN A 1 277 ? 34.270 -28.800 -0.634 1.00 73.69 277 ASN A O 1
ATOM 2239 N N . LEU A 1 278 ? 32.726 -28.747 1.008 1.00 70.50 278 LEU A N 1
ATOM 2240 C CA . LEU A 1 278 ? 33.100 -27.452 1.593 1.00 70.50 278 LEU A CA 1
ATOM 2241 C C . LEU A 1 278 ? 34.581 -27.368 1.991 1.00 70.50 278 LEU A C 1
ATOM 2243 O O . LEU A 1 278 ? 35.208 -26.330 1.766 1.00 70.50 278 LEU A O 1
ATOM 2247 N N . ASP A 1 279 ? 35.158 -28.462 2.489 1.00 73.69 279 ASP A N 1
ATOM 2248 C CA . ASP A 1 279 ? 36.565 -28.535 2.907 1.00 73.69 279 ASP A CA 1
ATOM 2249 C C . ASP A 1 279 ? 37.536 -28.302 1.738 1.00 73.69 279 ASP A C 1
ATOM 2251 O O . ASP A 1 279 ? 38.618 -27.742 1.923 1.00 73.69 279 ASP A O 1
ATOM 2255 N N . ALA A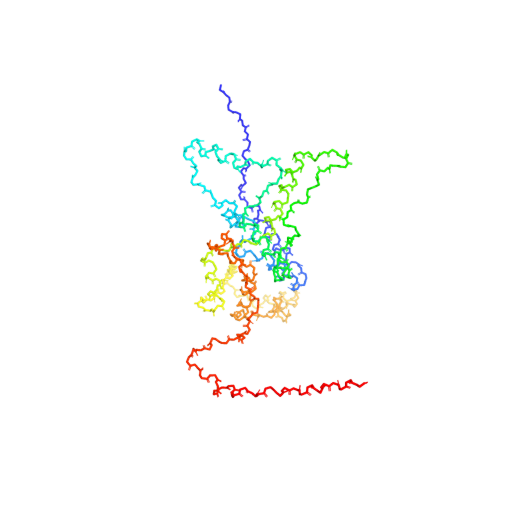 1 280 ? 37.141 -28.671 0.513 1.00 74.06 280 ALA A N 1
ATOM 2256 C CA . ALA A 1 280 ? 37.927 -28.426 -0.696 1.00 74.06 280 ALA A CA 1
ATOM 2257 C C . ALA A 1 280 ? 37.839 -26.968 -1.190 1.00 74.06 280 ALA A C 1
ATOM 2259 O O . ALA A 1 280 ? 38.700 -26.531 -1.952 1.00 74.06 280 ALA A O 1
ATOM 2260 N N . ILE A 1 281 ? 36.807 -26.221 -0.778 1.00 73.12 281 ILE A N 1
ATOM 2261 C CA . ILE A 1 281 ? 36.552 -24.837 -1.210 1.00 73.12 281 ILE A CA 1
ATOM 2262 C C . ILE A 1 281 ? 37.148 -23.833 -0.217 1.00 73.12 281 ILE A C 1
ATOM 2264 O O . ILE A 1 281 ? 37.776 -22.858 -0.630 1.00 73.12 281 ILE A O 1
ATOM 2268 N N . PHE A 1 282 ? 36.958 -24.063 1.084 1.00 77.38 282 PHE A N 1
ATOM 2269 C CA . PHE A 1 282 ? 37.366 -23.132 2.142 1.00 77.38 282 PHE A CA 1
ATOM 2270 C C . PHE A 1 282 ? 38.658 -23.540 2.866 1.00 77.38 282 PHE A C 1
ATOM 2272 O O . PHE A 1 282 ? 39.238 -22.721 3.580 1.00 77.38 282 PHE A O 1
ATOM 2279 N N . GLY A 1 283 ? 39.142 -24.766 2.640 1.00 71.19 283 GLY A N 1
ATOM 2280 C CA . GLY A 1 283 ? 40.288 -25.334 3.345 1.00 71.19 283 GLY A CA 1
ATOM 2281 C C . GLY A 1 283 ? 39.951 -25.751 4.778 1.00 71.19 283 GLY A C 1
ATOM 2282 O O . GLY A 1 283 ? 38.909 -25.398 5.329 1.00 71.19 283 GLY A O 1
ATOM 2283 N N . GLN A 1 284 ? 40.852 -26.511 5.403 1.00 75.38 284 GLN A N 1
ATOM 2284 C CA . GLN A 1 284 ? 40.678 -26.909 6.800 1.00 75.38 284 GLN A CA 1
ATOM 2285 C C . GLN A 1 284 ? 40.740 -25.676 7.722 1.00 75.38 284 GLN A C 1
ATOM 2287 O O . GLN A 1 284 ? 41.643 -24.846 7.566 1.00 75.38 284 GLN A O 1
ATOM 2292 N N . PRO A 1 285 ? 39.818 -25.541 8.695 1.00 68.62 285 PRO A N 1
ATOM 2293 C CA . PRO A 1 285 ? 39.818 -24.411 9.613 1.00 68.62 285 PRO A CA 1
ATOM 2294 C C . PRO A 1 285 ? 41.098 -24.413 10.456 1.00 68.62 285 PRO A C 1
ATOM 2296 O O . PRO A 1 285 ? 41.402 -25.382 11.148 1.00 68.62 285 PRO A O 1
ATOM 2299 N N . LEU A 1 286 ? 41.844 -23.306 10.411 1.00 65.25 286 LEU A N 1
ATOM 2300 C CA . LEU A 1 286 ? 43.044 -23.120 11.226 1.00 65.25 286 LEU A CA 1
ATOM 2301 C C . LEU A 1 286 ? 42.688 -23.214 12.715 1.00 65.25 286 LEU A C 1
ATOM 2303 O O . LEU A 1 286 ? 41.877 -22.427 13.208 1.00 65.25 286 LEU A O 1
ATOM 2307 N N . GLU A 1 287 ? 43.331 -24.139 13.431 1.00 64.25 287 GLU A N 1
ATOM 2308 C CA . GLU A 1 287 ? 43.153 -24.304 14.874 1.00 64.25 287 GLU A CA 1
ATOM 2309 C C . GLU A 1 287 ? 43.388 -22.969 15.591 1.00 64.25 287 GLU A C 1
ATOM 2311 O O . GLU A 1 287 ? 44.478 -22.385 15.552 1.00 64.25 287 GLU A O 1
ATOM 2316 N N . SER A 1 288 ? 42.345 -22.453 16.245 1.00 56.12 288 SER A N 1
ATOM 2317 C CA . SER A 1 288 ? 42.413 -21.160 16.915 1.00 56.12 288 SER A CA 1
ATOM 2318 C C . SER A 1 288 ? 43.452 -21.223 18.033 1.00 56.12 288 SER A C 1
ATOM 2320 O O . SER A 1 288 ? 43.258 -21.936 19.019 1.00 56.12 288 SER A O 1
ATOM 2322 N N . ARG A 1 289 ? 44.542 -20.459 17.894 1.00 54.25 289 ARG A N 1
ATOM 2323 C CA . ARG A 1 289 ? 45.642 -20.377 18.865 1.00 54.25 289 ARG A CA 1
ATOM 2324 C C . ARG A 1 289 ? 45.123 -19.908 20.229 1.00 54.25 289 ARG A C 1
ATOM 2326 O O . ARG A 1 289 ? 45.086 -18.707 20.504 1.00 54.25 289 ARG A O 1
ATOM 2333 N N . THR A 1 290 ? 44.753 -20.853 21.091 1.00 56.47 290 THR A N 1
ATOM 2334 C CA . THR A 1 290 ? 44.319 -20.591 22.464 1.00 56.47 290 THR A CA 1
ATOM 2335 C C . THR A 1 290 ? 45.439 -19.869 23.204 1.00 56.47 290 THR A C 1
ATOM 2337 O O . THR A 1 290 ? 46.531 -20.393 23.436 1.00 56.47 290 THR A O 1
ATOM 2340 N N . GLN A 1 291 ? 45.195 -18.602 23.538 1.00 55.31 291 GLN A N 1
ATOM 2341 C CA . GLN A 1 291 ? 46.158 -17.812 24.287 1.00 55.31 291 GLN A CA 1
ATOM 2342 C C . GLN A 1 291 ? 46.278 -18.408 25.690 1.00 55.31 291 GLN A C 1
ATOM 2344 O O . GLN A 1 291 ? 45.342 -18.330 26.485 1.00 55.31 291 GLN A O 1
ATOM 2349 N N . LYS A 1 292 ? 47.448 -18.981 25.999 1.00 52.53 292 LYS A N 1
ATOM 2350 C CA . LYS A 1 292 ? 47.850 -19.359 27.358 1.00 52.53 292 LYS A CA 1
ATOM 2351 C C . LYS A 1 292 ? 47.759 -18.123 28.264 1.00 52.53 292 LYS A C 1
ATOM 2353 O O . LYS A 1 292 ? 48.712 -17.347 28.358 1.00 52.53 292 LYS A O 1
ATOM 2358 N N . ARG A 1 293 ? 46.622 -17.938 28.942 1.00 47.69 293 ARG A N 1
ATOM 2359 C CA . ARG A 1 293 ? 46.535 -17.048 30.103 1.00 47.69 293 ARG A CA 1
ATOM 2360 C C . ARG A 1 293 ? 47.482 -17.614 31.159 1.00 47.69 293 ARG A C 1
ATOM 2362 O O . ARG A 1 293 ? 47.261 -18.711 31.657 1.00 47.69 293 ARG A O 1
ATOM 2369 N N . LYS A 1 294 ? 48.553 -16.879 31.465 1.00 54.88 294 LYS A N 1
ATOM 2370 C CA . LYS A 1 294 ? 49.339 -17.122 32.676 1.00 54.88 294 LYS A CA 1
ATOM 2371 C C . LYS A 1 294 ? 48.443 -16.830 33.875 1.00 54.88 294 LYS A C 1
ATOM 2373 O O . LYS A 1 294 ? 47.929 -15.719 33.987 1.00 54.88 294 LYS A O 1
ATOM 2378 N N . GLU A 1 295 ? 48.288 -17.806 34.755 1.00 53.22 295 GLU A N 1
ATOM 2379 C CA . GLU A 1 295 ? 47.760 -17.569 36.094 1.00 53.22 295 GLU A CA 1
ATOM 2380 C C . GLU A 1 295 ? 48.777 -16.723 36.883 1.00 53.22 295 GLU A C 1
ATOM 2382 O O . GLU A 1 295 ? 49.983 -16.989 36.797 1.00 53.22 295 GLU A O 1
ATOM 2387 N N . PRO A 1 296 ? 48.345 -15.681 37.613 1.00 59.31 296 PRO A N 1
ATOM 2388 C CA . PRO A 1 296 ? 49.220 -14.970 38.529 1.00 59.31 296 PRO A CA 1
ATOM 2389 C C . PRO A 1 296 ? 49.394 -15.800 39.805 1.00 59.31 296 PRO A C 1
ATOM 2391 O O . PRO A 1 296 ? 48.422 -16.098 40.496 1.00 59.31 296 PRO A O 1
ATOM 2394 N N . ALA A 1 297 ? 50.636 -16.150 40.135 1.00 57.06 297 ALA A N 1
ATOM 2395 C CA . ALA A 1 297 ? 50.950 -16.722 41.437 1.00 57.06 297 ALA A CA 1
ATOM 2396 C C . ALA A 1 297 ? 50.698 -15.668 42.528 1.00 57.06 297 ALA A C 1
ATOM 2398 O O . ALA A 1 297 ? 51.265 -14.576 42.474 1.00 57.06 297 ALA A O 1
ATOM 2399 N N . LEU A 1 298 ? 49.853 -16.005 43.503 1.00 57.22 298 LEU A N 1
ATOM 2400 C CA . LEU A 1 298 ? 49.703 -15.252 44.745 1.00 57.22 298 LEU A CA 1
ATOM 2401 C C . LEU A 1 298 ? 50.569 -15.910 45.822 1.00 57.22 298 LEU A C 1
ATOM 2403 O O . LEU A 1 298 ? 50.423 -17.102 46.096 1.00 57.22 298 LEU A O 1
ATOM 2407 N N . SER A 1 299 ? 51.457 -15.104 46.398 1.00 57.12 299 SER A N 1
ATOM 2408 C CA . SER A 1 299 ? 52.255 -15.369 47.599 1.00 57.12 299 SER A CA 1
ATOM 2409 C C . SER A 1 299 ? 51.848 -14.385 48.687 1.00 57.12 299 SER A C 1
ATOM 2411 O O . SER A 1 299 ? 51.844 -13.180 48.336 1.00 57.12 299 SER A O 1
#

Organism: NCBI:txid63820